Protein AF-A0A7J2J6R6-F1 (afdb_monomer)

Structure (mmCIF, N/CA/C/O backbone):
data_AF-A0A7J2J6R6-F1
#
_entry.id   AF-A0A7J2J6R6-F1
#
loop_
_atom_site.group_PDB
_atom_site.id
_atom_site.type_symbol
_atom_site.label_atom_id
_atom_site.label_alt_id
_atom_site.label_comp_id
_atom_site.label_asym_id
_atom_site.label_entity_id
_atom_site.label_seq_id
_atom_site.pdbx_PDB_ins_code
_atom_site.Cartn_x
_atom_site.Cartn_y
_atom_site.Cartn_z
_atom_site.occupancy
_atom_site.B_iso_or_equiv
_atom_site.auth_seq_id
_atom_site.auth_comp_id
_atom_site.auth_asym_id
_atom_site.auth_atom_id
_atom_site.pdbx_PDB_model_num
ATOM 1 N N . GLY A 1 1 ? 10.248 -2.060 14.297 1.00 70.88 1 GLY A N 1
ATOM 2 C CA . GLY A 1 1 ? 9.888 -2.732 13.028 1.00 70.88 1 GLY A CA 1
ATOM 3 C C . GLY A 1 1 ? 9.677 -1.707 11.927 1.00 70.88 1 GLY A C 1
ATOM 4 O O . GLY A 1 1 ? 9.619 -0.525 12.242 1.00 70.88 1 GLY A O 1
ATOM 5 N N . GLY A 1 2 ? 9.547 -2.137 10.667 1.00 82.50 2 GLY A N 1
ATOM 6 C CA . GLY A 1 2 ? 9.512 -1.239 9.496 1.00 82.50 2 GLY A CA 1
ATOM 7 C C . GLY A 1 2 ? 8.449 -0.131 9.546 1.00 82.50 2 GLY A C 1
ATOM 8 O O . GLY A 1 2 ? 8.741 1.004 9.187 1.00 82.50 2 GLY A O 1
ATOM 9 N N . MET A 1 3 ? 7.258 -0.412 10.094 1.00 86.31 3 MET A N 1
ATOM 10 C CA . MET A 1 3 ? 6.204 0.597 10.305 1.00 86.31 3 MET A CA 1
ATOM 11 C C . MET A 1 3 ? 6.695 1.791 11.143 1.00 86.31 3 MET A C 1
ATOM 13 O O . MET A 1 3 ? 6.413 2.935 10.809 1.00 86.31 3 MET A O 1
ATOM 17 N N . PHE A 1 4 ? 7.454 1.536 12.212 1.00 87.06 4 PHE A N 1
ATOM 18 C CA . PHE A 1 4 ? 7.936 2.580 13.118 1.00 87.06 4 PHE A CA 1
ATOM 19 C C . PHE A 1 4 ? 8.967 3.490 12.442 1.00 87.06 4 PHE A C 1
ATOM 21 O O . PHE A 1 4 ? 8.891 4.709 12.566 1.00 87.06 4 PHE A O 1
ATOM 28 N N . SER A 1 5 ? 9.895 2.908 11.678 1.00 87.06 5 SER A N 1
ATOM 29 C CA . SER A 1 5 ? 10.875 3.672 10.902 1.00 87.06 5 SER A CA 1
ATOM 30 C C . SER A 1 5 ? 10.193 4.554 9.853 1.00 87.06 5 SER A C 1
ATOM 32 O O . SER A 1 5 ? 10.532 5.728 9.744 1.00 87.06 5 SER A O 1
ATOM 34 N N . ASN A 1 6 ? 9.182 4.029 9.151 1.00 84.12 6 ASN A N 1
ATOM 35 C CA . ASN A 1 6 ? 8.406 4.805 8.179 1.00 84.12 6 ASN A CA 1
ATOM 36 C C . ASN A 1 6 ? 7.637 5.955 8.841 1.00 84.12 6 ASN A C 1
ATOM 38 O O . ASN A 1 6 ? 7.643 7.071 8.332 1.00 84.12 6 ASN A O 1
ATOM 42 N N . LEU A 1 7 ? 7.019 5.702 9.995 1.00 87.56 7 LEU A N 1
ATOM 43 C CA . LEU A 1 7 ? 6.296 6.713 10.765 1.00 87.56 7 LEU A CA 1
ATOM 44 C C . LEU A 1 7 ? 7.221 7.849 11.235 1.00 87.56 7 LEU A C 1
ATOM 46 O O . LEU A 1 7 ? 6.857 9.019 11.146 1.00 87.56 7 LEU A O 1
ATOM 50 N N . ILE A 1 8 ? 8.444 7.526 11.670 1.00 90.31 8 ILE A N 1
ATOM 51 C CA . ILE A 1 8 ? 9.462 8.537 11.994 1.00 90.31 8 ILE A CA 1
ATOM 52 C C . ILE A 1 8 ? 9.819 9.370 10.761 1.00 90.31 8 ILE A C 1
ATOM 54 O O . ILE A 1 8 ? 9.900 10.593 10.874 1.00 90.31 8 ILE A O 1
ATOM 58 N N . SER A 1 9 ? 10.039 8.740 9.604 1.00 89.12 9 SER A N 1
ATOM 59 C CA . SER A 1 9 ? 10.350 9.462 8.365 1.00 89.12 9 SER A CA 1
ATOM 60 C C . SER A 1 9 ? 9.222 10.419 7.970 1.00 89.12 9 SER A C 1
ATOM 62 O O . SER A 1 9 ? 9.493 11.592 7.736 1.00 89.12 9 SER A O 1
ATOM 64 N N . GLN A 1 10 ? 7.962 9.975 8.032 1.00 85.75 10 GLN A N 1
ATOM 65 C CA . GLN A 1 10 ? 6.789 10.818 7.760 1.00 85.75 10 GLN A CA 1
ATOM 66 C C . GLN A 1 10 ? 6.715 12.034 8.694 1.00 85.75 10 GLN A C 1
ATOM 68 O O . GLN A 1 10 ? 6.484 13.157 8.251 1.00 85.75 10 GLN A O 1
ATOM 73 N N . LEU A 1 11 ? 6.944 11.836 9.995 1.00 90.62 11 LEU A N 1
ATOM 74 C CA . LEU A 1 11 ? 6.942 12.939 10.959 1.00 90.62 11 LEU A CA 1
ATOM 75 C C . LEU A 1 11 ? 8.113 13.903 10.748 1.00 90.62 11 LEU A C 1
ATOM 77 O O . LEU A 1 11 ? 7.955 15.101 10.966 1.00 90.62 11 LEU A O 1
ATOM 81 N N . LYS A 1 12 ? 9.282 13.411 10.322 1.00 92.06 12 LYS A N 1
ATOM 82 C CA . LYS A 1 12 ? 10.429 14.262 9.975 1.00 92.06 12 LYS A CA 1
ATOM 83 C C . LYS A 1 12 ? 10.146 15.119 8.747 1.00 92.06 12 LYS A C 1
ATOM 85 O O . LYS A 1 12 ? 10.388 16.319 8.801 1.00 92.06 12 LYS A O 1
ATOM 90 N N . GLU A 1 13 ? 9.598 14.528 7.688 1.00 91.06 13 GLU A N 1
ATOM 91 C CA . GLU A 1 13 ? 9.211 15.241 6.461 1.00 91.06 13 GLU A CA 1
ATOM 92 C C . GLU A 1 13 ? 8.214 16.373 6.745 1.00 91.06 13 GLU A C 1
ATOM 94 O O . GLU A 1 13 ? 8.264 17.423 6.111 1.00 91.06 13 GLU A O 1
ATOM 99 N N . GLN A 1 14 ? 7.356 16.194 7.752 1.00 88.88 14 GLN A N 1
ATOM 100 C CA . GLN A 1 14 ? 6.366 17.188 8.175 1.00 88.88 14 GLN A CA 1
ATOM 101 C C . GLN A 1 14 ? 6.840 18.082 9.335 1.00 88.88 14 GLN A C 1
ATOM 103 O O . GLN A 1 14 ? 6.036 18.809 9.915 1.00 88.88 14 GLN A O 1
ATOM 108 N N . ASN A 1 15 ? 8.129 18.039 9.701 1.00 92.44 15 ASN A N 1
ATOM 109 C CA . ASN A 1 15 ? 8.712 18.787 10.827 1.00 92.44 15 ASN A CA 1
ATOM 110 C C . ASN A 1 15 ? 7.979 18.586 12.175 1.00 92.44 15 ASN A C 1
ATOM 112 O O . ASN A 1 15 ? 8.031 19.424 13.076 1.00 92.44 15 ASN A O 1
ATOM 116 N N . ALA A 1 16 ? 7.321 17.440 12.349 1.00 93.81 16 ALA A N 1
ATOM 117 C CA . ALA A 1 16 ? 6.454 17.119 13.478 1.00 93.81 16 ALA A CA 1
ATOM 118 C C . ALA A 1 16 ? 7.018 16.006 14.378 1.00 93.81 16 ALA A C 1
ATOM 120 O O . ALA A 1 16 ? 6.285 15.388 15.148 1.00 93.81 16 ALA A O 1
ATOM 121 N N . LEU A 1 17 ? 8.330 15.740 14.316 1.00 93.94 17 LEU A N 1
ATOM 122 C CA . LEU A 1 17 ? 8.967 14.664 15.090 1.00 93.94 17 LEU A CA 1
ATOM 123 C C . LEU A 1 17 ? 8.750 14.801 16.608 1.00 93.94 17 LEU A C 1
ATOM 125 O O . LEU A 1 17 ? 8.631 13.798 17.307 1.00 93.94 17 LEU A O 1
ATOM 129 N N . HIS A 1 18 ? 8.631 16.033 17.110 1.00 95.06 18 HIS A N 1
ATOM 130 C CA . HIS A 1 18 ? 8.329 16.326 18.514 1.00 95.06 18 HIS A CA 1
ATOM 131 C C . HIS A 1 18 ? 6.981 15.745 18.985 1.00 95.06 18 HIS A C 1
ATOM 133 O O . HIS A 1 18 ? 6.798 15.520 20.178 1.00 95.06 18 HIS A O 1
ATOM 139 N N . ARG A 1 19 ? 6.067 15.430 18.056 1.00 94.81 19 ARG A N 1
ATOM 140 C CA . ARG A 1 19 ? 4.741 14.849 18.324 1.00 94.81 19 ARG A CA 1
ATOM 141 C C . ARG A 1 19 ? 4.720 13.323 18.285 1.00 94.81 19 ARG A C 1
ATOM 143 O O . ARG A 1 19 ? 3.663 12.716 18.427 1.00 94.81 19 ARG A O 1
ATOM 150 N N . LEU A 1 20 ? 5.876 12.672 18.114 1.00 95.38 20 LEU A N 1
ATOM 151 C CA . LEU A 1 20 ? 5.978 11.210 18.039 1.00 95.38 20 LEU A CA 1
ATOM 152 C C . LEU A 1 20 ? 5.303 10.513 19.229 1.00 95.38 20 LEU A C 1
ATOM 154 O O . LEU A 1 20 ? 4.635 9.499 19.044 1.00 95.38 20 LEU A O 1
ATOM 158 N N . LYS A 1 21 ? 5.446 11.062 20.441 1.00 95.94 21 LYS A N 1
ATOM 159 C CA . LYS A 1 21 ? 4.823 10.498 21.644 1.00 95.94 21 LYS A CA 1
ATOM 160 C C . LYS A 1 21 ? 3.293 10.480 21.540 1.00 95.94 21 LYS A C 1
ATOM 162 O O . LYS A 1 21 ? 2.694 9.440 21.789 1.00 95.94 21 LYS A O 1
ATOM 167 N N . GLU A 1 22 ? 2.685 11.583 21.098 1.00 96.94 22 GLU A N 1
ATOM 168 C CA . GLU A 1 22 ? 1.233 11.677 20.879 1.00 96.94 22 GLU A CA 1
ATOM 169 C C . GLU A 1 22 ? 0.761 10.631 19.860 1.00 96.94 22 GLU A C 1
ATOM 171 O O . GLU A 1 22 ? -0.246 9.960 20.064 1.00 96.94 22 GLU A O 1
ATOM 176 N N . VAL A 1 23 ? 1.523 10.442 18.776 1.00 96.00 23 VAL A N 1
ATOM 177 C CA . VAL A 1 23 ? 1.200 9.445 17.745 1.00 96.00 23 VAL A CA 1
ATOM 178 C C . VAL A 1 23 ? 1.238 8.029 18.312 1.00 96.00 23 VAL A C 1
ATOM 180 O O . VAL A 1 23 ? 0.330 7.242 18.055 1.00 96.00 23 VAL A O 1
ATOM 183 N N . LEU A 1 24 ? 2.254 7.694 19.108 1.00 95.44 24 LEU A N 1
ATOM 184 C CA . LEU A 1 24 ? 2.363 6.371 19.729 1.00 95.44 24 LEU A CA 1
ATOM 185 C C . LEU A 1 24 ? 1.249 6.094 20.743 1.00 95.44 24 LEU A C 1
ATOM 187 O O . LEU A 1 24 ? 0.841 4.943 20.885 1.00 95.44 24 LEU A O 1
ATOM 191 N N . GLU A 1 25 ? 0.736 7.126 21.412 1.00 97.31 25 GLU A N 1
ATOM 192 C CA . GLU A 1 25 ? -0.433 7.030 22.293 1.00 97.31 25 GLU A CA 1
ATOM 193 C C . GLU A 1 25 ? -1.750 6.899 21.507 1.00 97.31 25 GLU A C 1
ATOM 195 O O . GLU A 1 25 ? -2.687 6.241 21.968 1.00 97.31 25 GLU A O 1
ATOM 200 N N . GLU A 1 26 ? -1.820 7.475 20.306 1.00 97.56 26 GLU A N 1
ATOM 201 C CA . GLU A 1 26 ? -2.994 7.426 19.431 1.00 97.56 26 GLU A CA 1
ATOM 202 C C . GLU A 1 26 ? -3.121 6.089 18.676 1.00 97.56 26 GLU A C 1
ATOM 204 O O . GLU A 1 26 ? -4.226 5.568 18.523 1.00 97.56 26 GLU A O 1
ATOM 209 N N . VAL A 1 27 ? -2.006 5.471 18.268 1.00 97.00 27 VAL A N 1
ATOM 210 C CA . VAL A 1 27 ? -1.973 4.163 17.579 1.00 97.00 27 VAL A CA 1
ATOM 211 C C . VAL A 1 27 ? -2.821 3.076 18.266 1.00 97.00 27 VAL A C 1
ATOM 213 O O . VAL A 1 27 ? -3.655 2.467 17.590 1.00 97.00 27 VAL A O 1
ATOM 216 N N . PRO A 1 28 ? -2.679 2.785 19.577 1.00 97.44 28 PRO A N 1
ATOM 217 C CA . PRO A 1 28 ? -3.494 1.762 20.231 1.00 97.44 28 PRO A CA 1
ATOM 218 C C . PRO A 1 28 ? -4.981 2.137 20.312 1.00 97.44 28 PRO A C 1
ATOM 220 O O . PRO A 1 28 ? -5.822 1.236 20.314 1.00 97.44 28 PRO A O 1
ATOM 223 N N . ARG A 1 29 ? -5.324 3.434 20.338 1.00 98.06 29 ARG A N 1
ATOM 224 C CA . ARG A 1 29 ? -6.721 3.905 20.323 1.00 98.06 29 ARG A CA 1
ATOM 225 C C . ARG A 1 29 ? -7.363 3.635 18.971 1.00 98.06 29 ARG A C 1
ATOM 227 O O . ARG A 1 29 ? -8.395 2.974 18.918 1.00 98.06 29 ARG A O 1
ATOM 234 N N . VAL A 1 30 ? -6.690 4.037 17.892 1.00 98.06 30 VAL A N 1
ATOM 235 C CA . VAL A 1 30 ? -7.121 3.752 16.515 1.00 98.06 30 VAL A CA 1
ATOM 236 C C . VAL A 1 30 ? -7.225 2.245 16.289 1.00 98.06 30 VAL A C 1
ATOM 238 O O . VAL A 1 30 ? -8.220 1.762 15.762 1.00 98.06 30 VAL A O 1
ATOM 241 N N . ARG A 1 31 ? -6.241 1.461 16.752 1.00 98.12 31 ARG A N 1
ATOM 242 C CA . ARG A 1 31 ? -6.286 -0.005 16.649 1.00 98.12 31 ARG A CA 1
ATOM 243 C C . ARG A 1 31 ? -7.526 -0.589 17.326 1.00 98.12 31 ARG A C 1
ATOM 245 O O . ARG A 1 31 ? -8.147 -1.487 16.767 1.00 98.12 31 ARG A O 1
ATOM 252 N N . LYS A 1 32 ? -7.865 -0.117 18.528 1.00 98.25 32 LYS A N 1
ATOM 253 C CA . LYS A 1 32 ? -9.061 -0.563 19.253 1.00 98.25 32 LYS A CA 1
ATOM 254 C C . LYS A 1 32 ? -10.330 -0.225 18.474 1.00 98.25 32 LYS A C 1
ATOM 256 O O . LYS A 1 32 ? -11.173 -1.093 18.290 1.00 98.25 32 LYS A O 1
ATOM 261 N N . GLU A 1 33 ? -10.438 1.008 17.997 1.00 98.19 33 GLU A N 1
ATOM 262 C CA . GLU A 1 33 ? -11.602 1.494 17.248 1.00 98.19 33 GLU A CA 1
ATOM 263 C C . GLU A 1 33 ? -11.805 0.758 15.927 1.00 98.19 33 GLU A C 1
ATOM 265 O O . GLU A 1 33 ? -12.937 0.508 15.534 1.00 98.19 33 GLU A O 1
ATOM 270 N N . LEU A 1 34 ? -10.717 0.342 15.281 1.00 97.94 34 LEU A N 1
ATOM 271 C CA . LEU A 1 34 ? -10.740 -0.454 14.057 1.00 97.94 34 LEU A CA 1
ATOM 272 C C . LEU A 1 34 ? -10.911 -1.965 14.303 1.00 97.94 34 LEU A C 1
ATOM 274 O O . LEU A 1 34 ? -10.700 -2.761 13.387 1.00 97.94 34 LEU A O 1
ATOM 278 N N . GLY A 1 35 ? -11.291 -2.387 15.512 1.00 97.75 35 GLY A N 1
ATOM 279 C CA . GLY A 1 35 ? -11.607 -3.789 15.793 1.00 97.75 35 GLY A CA 1
ATOM 280 C C . GLY A 1 35 ? -10.381 -4.672 16.045 1.00 97.75 35 GLY A C 1
ATOM 281 O O . GLY A 1 35 ? -10.386 -5.858 15.723 1.00 97.75 35 GLY A O 1
ATOM 282 N N . TYR A 1 36 ? -9.315 -4.105 16.613 1.00 97.81 36 TYR A N 1
ATOM 283 C CA . TYR A 1 36 ? -8.080 -4.803 16.987 1.00 97.81 36 TYR A CA 1
ATOM 284 C C . TYR A 1 36 ? -7.383 -5.595 15.862 1.00 97.81 36 TYR A C 1
ATOM 286 O O . TYR A 1 36 ? -6.941 -6.724 16.108 1.00 97.81 36 TYR A O 1
ATOM 294 N N . PRO A 1 37 ? -7.171 -5.029 14.656 1.00 97.12 37 PRO A N 1
ATOM 295 C CA . PRO A 1 37 ? -6.404 -5.726 13.633 1.00 97.12 37 PRO A CA 1
ATOM 296 C C . PRO A 1 37 ? -4.997 -6.079 14.150 1.00 97.12 37 PRO A C 1
ATOM 298 O O . PRO A 1 37 ? -4.401 -5.310 14.928 1.00 97.12 37 PRO A O 1
ATOM 301 N N . PRO A 1 38 ? -4.428 -7.225 13.738 1.00 96.06 38 PRO A N 1
ATOM 302 C CA . PRO A 1 38 ? -3.011 -7.502 13.935 1.00 96.06 38 PRO A CA 1
ATOM 303 C C . PRO A 1 38 ? -2.185 -6.393 13.278 1.00 96.06 38 PRO A C 1
ATOM 305 O O . PRO A 1 38 ? -2.492 -5.978 12.165 1.00 96.06 38 PRO A O 1
ATOM 308 N N . LEU A 1 39 ? -1.148 -5.888 13.949 1.00 94.88 39 LEU A N 1
ATOM 309 C CA . LEU A 1 39 ? -0.308 -4.812 13.410 1.00 94.88 39 LEU A CA 1
ATOM 310 C C . LEU A 1 39 ? 0.800 -5.387 12.519 1.00 94.88 39 LEU A C 1
ATOM 312 O O . LEU A 1 39 ? 1.979 -5.354 12.864 1.00 94.88 39 LEU A O 1
ATOM 316 N N . VAL A 1 40 ? 0.396 -5.902 11.362 1.00 94.25 40 VAL A N 1
ATOM 317 C CA . VAL A 1 40 ? 1.271 -6.375 10.278 1.00 94.25 40 VAL A CA 1
ATOM 318 C C . VAL A 1 40 ? 0.920 -5.648 8.981 1.00 94.25 40 VAL A C 1
ATOM 320 O O . VAL A 1 40 ? -0.098 -4.973 8.913 1.00 94.25 40 VAL A O 1
ATOM 323 N N . THR A 1 41 ? 1.745 -5.721 7.942 1.00 92.94 41 THR A N 1
ATOM 324 C CA . THR A 1 41 ? 1.377 -5.116 6.650 1.00 92.94 41 THR A CA 1
ATOM 325 C C . THR A 1 41 ? 0.155 -5.835 6.060 1.00 92.94 41 THR A C 1
ATOM 327 O O . THR A 1 41 ? 0.163 -7.066 6.046 1.00 92.94 41 THR A O 1
ATOM 330 N N . PRO A 1 42 ? -0.879 -5.125 5.558 1.00 93.56 42 PRO A N 1
ATOM 331 C CA . PRO A 1 42 ? -0.996 -3.664 5.406 1.00 93.56 42 PRO A CA 1
ATOM 332 C C . PRO A 1 42 ? -1.617 -2.916 6.604 1.00 93.56 42 PRO A C 1
ATOM 334 O O . PRO A 1 42 ? -1.507 -1.694 6.689 1.00 93.56 42 PRO A O 1
ATOM 337 N N . THR A 1 43 ? -2.259 -3.610 7.544 1.00 95.25 43 THR A N 1
ATOM 338 C CA . THR A 1 43 ? -3.030 -3.017 8.656 1.00 95.25 43 THR A CA 1
ATOM 339 C C . THR A 1 43 ? -2.202 -2.153 9.608 1.00 95.25 43 THR A C 1
ATOM 341 O O . THR A 1 43 ? -2.711 -1.172 10.148 1.00 95.25 43 THR A O 1
ATOM 344 N N . SER A 1 44 ? -0.916 -2.454 9.790 1.00 94.75 44 SER A N 1
ATOM 345 C CA . SER A 1 44 ? -0.005 -1.640 10.600 1.00 94.75 44 SER A CA 1
ATOM 346 C C . SER A 1 44 ? 0.151 -0.227 10.032 1.00 94.75 44 SER A C 1
ATOM 348 O O . SER A 1 44 ? 0.110 0.748 10.777 1.00 94.75 44 SER A O 1
ATOM 350 N N . GLN A 1 45 ? 0.243 -0.098 8.707 1.00 93.56 45 GLN A N 1
ATOM 351 C CA . GLN A 1 45 ? 0.351 1.184 8.024 1.00 93.56 45 GLN A CA 1
ATOM 352 C C . GLN A 1 45 ? -0.972 1.947 8.083 1.00 93.56 45 GLN A C 1
ATOM 354 O O . GLN A 1 45 ? -0.929 3.152 8.292 1.00 93.56 45 GLN A O 1
ATOM 359 N N . LEU A 1 46 ? -2.121 1.264 7.974 1.00 95.12 46 LEU A N 1
ATOM 360 C CA . LEU A 1 46 ? -3.452 1.882 8.103 1.00 95.12 46 LEU A CA 1
ATOM 361 C C . LEU A 1 46 ? -3.647 2.539 9.471 1.00 95.12 46 LEU A C 1
ATOM 363 O O . LEU A 1 46 ? -4.008 3.709 9.567 1.00 95.12 46 LEU A O 1
ATOM 367 N N . VAL A 1 47 ? -3.369 1.786 10.538 1.00 96.62 47 VAL A N 1
ATOM 368 C CA . VAL A 1 47 ? -3.486 2.287 11.912 1.00 96.62 47 VAL A CA 1
ATOM 369 C C . VAL A 1 47 ? -2.479 3.413 12.154 1.00 96.62 47 VAL A C 1
ATOM 371 O O . VAL A 1 47 ? -2.821 4.433 12.750 1.00 96.62 47 VAL A O 1
ATOM 374 N N . GLY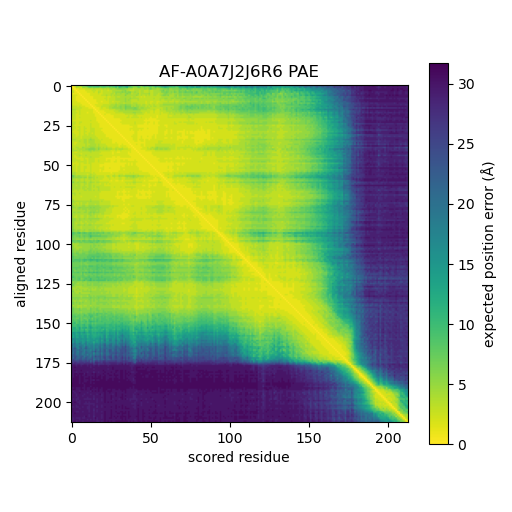 A 1 48 ? -1.240 3.242 11.683 1.00 94.44 48 GLY A N 1
ATOM 375 C CA . GLY A 1 48 ? -0.178 4.232 11.843 1.00 94.44 48 GLY A CA 1
ATOM 376 C C . GLY A 1 48 ? -0.476 5.550 11.136 1.00 94.44 48 GLY A C 1
ATOM 377 O O . GLY A 1 48 ? -0.373 6.605 11.757 1.00 94.44 48 GLY A O 1
ATOM 378 N N . SER A 1 49 ? -0.880 5.501 9.865 1.00 93.31 49 SER A N 1
ATOM 379 C CA . SER A 1 49 ? -1.186 6.699 9.082 1.00 93.31 49 SER A CA 1
ATOM 380 C C . SER A 1 49 ? -2.395 7.437 9.649 1.00 93.31 49 SER A C 1
ATOM 382 O O . SER A 1 49 ? -2.333 8.651 9.827 1.00 93.31 49 SER A O 1
ATOM 384 N N . GLN A 1 50 ? -3.458 6.721 10.030 1.00 96.75 50 GLN A N 1
ATOM 385 C CA . GLN A 1 50 ? -4.624 7.341 10.656 1.00 96.75 50 GLN A CA 1
ATOM 386 C C . GLN A 1 50 ? -4.272 8.008 11.991 1.00 96.75 50 GLN A C 1
ATOM 388 O O . GLN A 1 50 ? -4.742 9.112 12.258 1.00 96.75 50 GLN A O 1
ATOM 393 N N . ALA A 1 51 ? -3.422 7.384 12.812 1.00 95.81 51 ALA A N 1
ATOM 394 C CA . ALA A 1 51 ? -2.954 7.985 14.059 1.00 95.81 51 ALA A CA 1
ATOM 395 C C . ALA A 1 51 ? -2.146 9.268 13.807 1.00 95.81 51 ALA A C 1
ATOM 397 O O . ALA A 1 51 ? -2.378 10.279 14.469 1.00 95.81 51 ALA A O 1
ATOM 398 N N . VAL A 1 52 ? -1.254 9.260 12.810 1.00 93.88 52 VAL A N 1
ATOM 399 C CA . VAL A 1 52 ? -0.523 10.462 12.380 1.00 93.88 52 VAL A CA 1
ATOM 400 C C . VAL A 1 52 ? -1.503 11.557 11.949 1.00 93.88 52 VAL A C 1
ATOM 402 O O . VAL A 1 52 ? -1.406 12.674 12.450 1.00 93.88 52 VAL A O 1
ATOM 405 N N . PHE A 1 53 ? -2.493 11.256 11.103 1.00 94.50 53 PHE A N 1
ATOM 406 C CA . PHE A 1 53 ? -3.486 12.250 10.677 1.00 94.50 53 PHE A CA 1
ATOM 407 C C . PHE A 1 53 ? -4.317 12.799 11.839 1.00 94.50 53 PHE A C 1
ATOM 409 O O . PHE A 1 53 ? -4.540 14.008 11.906 1.00 94.50 53 PHE A O 1
ATOM 416 N N . ASN A 1 54 ? -4.736 11.950 12.778 1.00 96.38 54 ASN A N 1
ATOM 417 C CA . ASN A 1 54 ? -5.492 12.368 13.960 1.00 96.38 54 ASN A CA 1
ATOM 418 C C . ASN A 1 54 ? -4.701 13.364 14.815 1.00 96.38 54 ASN A C 1
ATOM 420 O O . ASN A 1 54 ? -5.245 14.385 15.233 1.00 96.38 54 ASN A O 1
ATOM 424 N N . VAL A 1 55 ? -3.416 13.081 15.042 1.00 95.12 55 VAL A N 1
ATOM 425 C CA . VAL A 1 55 ? -2.524 13.944 15.821 1.00 95.12 55 VAL A CA 1
ATOM 426 C C . VAL A 1 55 ? -2.255 15.238 15.060 1.00 95.12 55 VAL A C 1
ATOM 428 O O . VAL A 1 55 ? -2.526 16.322 15.576 1.00 95.12 55 VAL A O 1
ATOM 431 N N . LEU A 1 56 ? -1.792 15.155 13.813 1.00 92.31 56 LEU A N 1
ATOM 432 C CA . LEU A 1 56 ? -1.373 16.326 13.041 1.00 92.31 56 LEU A CA 1
ATOM 433 C C . LEU A 1 56 ? -2.514 17.296 12.737 1.00 92.31 56 LEU A C 1
ATOM 435 O O . LEU A 1 56 ? -2.319 18.500 12.868 1.00 92.31 56 LEU A O 1
ATOM 439 N N . SER A 1 57 ? -3.711 16.790 12.433 1.00 93.00 57 SER A N 1
ATOM 440 C CA . SER A 1 57 ? -4.900 17.634 12.238 1.00 93.00 57 SER A CA 1
ATOM 441 C C . SER A 1 57 ? -5.470 18.207 13.540 1.00 93.00 57 SER A C 1
ATOM 443 O O . SER A 1 57 ? -6.301 19.111 13.495 1.00 93.00 57 SER A O 1
ATOM 445 N N . GLY A 1 58 ? -5.097 17.652 14.700 1.00 92.94 58 GLY A N 1
ATOM 446 C CA . GLY A 1 58 ? -5.687 17.989 15.998 1.00 92.94 58 GLY A CA 1
ATOM 447 C C . GLY A 1 58 ? -7.144 17.534 16.169 1.00 92.94 58 GLY A C 1
ATOM 448 O O . GLY A 1 58 ? -7.729 17.747 17.229 1.00 92.94 58 GLY A O 1
ATOM 449 N N . LYS A 1 59 ? -7.743 16.893 15.154 1.00 95.25 59 LYS A N 1
ATOM 450 C CA . LYS A 1 59 ? -9.124 16.401 15.172 1.00 95.25 59 LYS A CA 1
ATOM 451 C C . LYS A 1 59 ? -9.184 14.979 14.626 1.00 95.25 59 LYS A C 1
ATOM 453 O O . LYS A 1 59 ? -8.972 14.741 13.436 1.00 95.25 59 LYS A O 1
ATOM 458 N N . ARG A 1 60 ? -9.545 14.033 15.496 1.00 96.94 60 ARG A N 1
ATOM 459 C CA . ARG A 1 60 ? -9.619 12.602 15.163 1.00 96.94 60 ARG A CA 1
ATOM 460 C C . ARG A 1 60 ? -10.581 12.355 13.998 1.00 96.94 60 ARG A C 1
ATOM 462 O O . ARG A 1 60 ? -11.689 12.889 13.997 1.00 96.94 60 ARG A O 1
ATOM 469 N N . TYR A 1 61 ? -10.134 11.559 13.027 1.00 96.50 61 TYR A N 1
ATOM 470 C CA . TYR A 1 61 ? -10.862 11.162 11.818 1.00 96.50 61 TYR A CA 1
ATOM 471 C C . TYR A 1 61 ? -11.403 12.334 10.978 1.00 96.50 61 TYR A C 1
ATOM 473 O O . TYR A 1 61 ? -12.344 12.167 10.209 1.00 96.50 61 TYR A O 1
ATOM 481 N N . SER A 1 62 ? -10.809 13.527 11.094 1.00 95.75 62 SER A N 1
ATOM 482 C CA . SER A 1 62 ? -11.108 14.647 10.188 1.00 95.75 62 SER A CA 1
ATOM 483 C C . SER A 1 62 ? -10.588 14.392 8.771 1.00 95.75 62 SER A C 1
ATOM 485 O O . SER A 1 62 ? -11.228 14.761 7.789 1.00 95.75 62 SER A O 1
ATOM 487 N N . ILE A 1 63 ? -9.443 13.715 8.678 1.00 95.31 63 ILE A N 1
ATOM 488 C CA . ILE A 1 63 ? -8.834 13.228 7.447 1.00 95.31 63 ILE A CA 1
ATOM 489 C C . ILE A 1 63 ? -8.762 11.710 7.572 1.00 95.31 63 ILE A C 1
ATOM 491 O O . ILE A 1 63 ? -8.135 11.186 8.497 1.00 95.31 63 ILE A O 1
ATOM 495 N N . VAL A 1 64 ? -9.425 11.010 6.654 1.00 96.75 64 VAL A N 1
ATOM 496 C CA . VAL A 1 64 ? -9.467 9.546 6.630 1.00 96.75 64 VAL A CA 1
ATOM 497 C C . VAL A 1 64 ? -8.966 9.055 5.273 1.00 96.75 64 VAL A C 1
ATOM 499 O O . VAL A 1 64 ? -9.641 9.303 4.265 1.00 96.75 64 VAL A O 1
ATOM 502 N N . PRO A 1 65 ? -7.802 8.379 5.221 1.00 94.38 65 PRO A N 1
ATOM 503 C CA . PRO A 1 65 ? -7.262 7.800 3.997 1.00 94.38 65 PRO A CA 1
ATOM 504 C C . PRO A 1 65 ? -8.218 6.792 3.372 1.00 94.38 65 PRO A C 1
ATOM 506 O O . PRO A 1 65 ? -8.999 6.137 4.069 1.00 94.38 65 PRO A O 1
ATOM 509 N N . LYS A 1 66 ? -8.127 6.638 2.051 1.00 95.88 66 LYS A N 1
ATOM 510 C CA . LYS A 1 66 ? -8.983 5.715 1.303 1.00 95.88 66 LYS A CA 1
ATOM 511 C C . LYS A 1 66 ? -8.863 4.291 1.843 1.00 95.88 66 LYS A C 1
ATOM 513 O O . LYS A 1 66 ? -9.867 3.628 2.035 1.00 95.88 66 LYS A O 1
ATOM 518 N N . GLU A 1 67 ? -7.658 3.858 2.171 1.00 96.00 67 GLU A N 1
ATOM 519 C CA . GLU A 1 67 ? -7.383 2.502 2.626 1.00 96.00 67 GLU A CA 1
ATOM 520 C C . GLU A 1 67 ? -8.021 2.209 3.994 1.00 96.00 67 GLU A C 1
ATOM 522 O O . GLU A 1 67 ? -8.456 1.090 4.255 1.00 96.00 67 GLU A O 1
ATOM 527 N N . VAL A 1 68 ? -8.140 3.222 4.863 1.00 97.12 68 VAL A N 1
ATOM 528 C CA . VAL A 1 68 ? -8.878 3.102 6.131 1.00 97.12 68 VAL A CA 1
ATOM 529 C C . VAL A 1 68 ? -10.376 3.008 5.855 1.00 97.12 68 VAL A C 1
ATOM 531 O O . VAL A 1 68 ? -11.044 2.167 6.451 1.00 97.12 68 VAL A O 1
ATOM 534 N N . LYS A 1 69 ? -10.908 3.806 4.917 1.00 97.19 69 LYS A N 1
ATOM 535 C CA . LYS A 1 69 ? -12.307 3.670 4.476 1.00 97.19 69 LYS A CA 1
ATOM 536 C C . LYS A 1 69 ? -12.569 2.269 3.936 1.00 97.19 69 LYS A C 1
ATOM 538 O O . LYS A 1 69 ? -13.516 1.629 4.372 1.00 97.19 69 LYS A O 1
ATOM 543 N N . ASP A 1 70 ? -11.706 1.775 3.057 1.00 97.25 70 ASP A N 1
ATOM 544 C CA . ASP A 1 70 ? -11.831 0.460 2.433 1.00 97.25 70 ASP A CA 1
ATOM 545 C C . ASP A 1 70 ? -11.743 -0.672 3.474 1.00 97.25 70 ASP A C 1
ATOM 547 O O . ASP A 1 70 ? -12.495 -1.645 3.398 1.00 97.25 70 ASP A O 1
ATOM 551 N N . TYR A 1 71 ? -10.902 -0.521 4.504 1.00 97.75 71 TYR A N 1
ATOM 552 C CA . TYR A 1 71 ? -10.873 -1.420 5.662 1.00 97.75 71 TYR A CA 1
ATOM 553 C C . TYR A 1 71 ? -12.211 -1.443 6.406 1.00 97.75 71 TYR A C 1
ATOM 555 O O . TYR A 1 71 ? -12.748 -2.521 6.654 1.00 97.75 71 TYR A O 1
ATOM 563 N N . VAL A 1 72 ? -12.789 -0.276 6.709 1.00 97.31 72 VAL A N 1
ATOM 564 C CA . VAL A 1 72 ? -14.093 -0.190 7.392 1.00 97.31 72 VAL A CA 1
ATOM 565 C C . VAL A 1 72 ? -15.238 -0.713 6.514 1.00 97.31 72 VAL A C 1
ATOM 567 O O . VAL A 1 72 ? -16.173 -1.319 7.035 1.00 97.31 72 VAL A O 1
ATOM 570 N N . LYS A 1 73 ? -15.140 -0.557 5.189 1.00 97.12 73 LYS A N 1
ATOM 571 C CA . LYS A 1 73 ? -16.063 -1.153 4.208 1.00 97.12 73 LYS A CA 1
ATOM 572 C C . LYS A 1 73 ? -15.900 -2.668 4.055 1.00 97.12 73 LYS A C 1
ATOM 574 O O . LYS A 1 73 ? -16.706 -3.274 3.364 1.00 97.12 73 LYS A O 1
A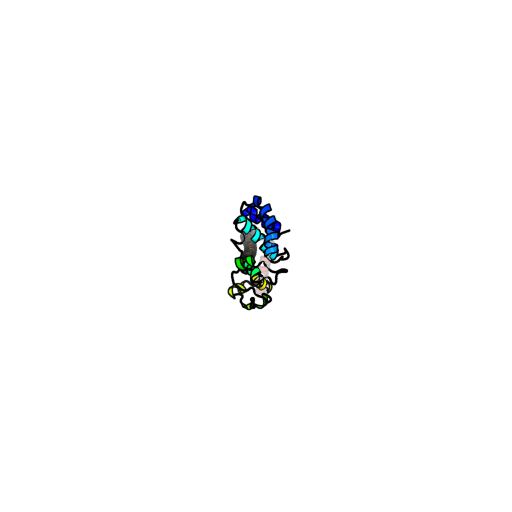TOM 579 N N . GLY A 1 74 ? -14.901 -3.288 4.687 1.00 96.81 74 GLY A N 1
ATOM 580 C CA . GLY A 1 74 ? -14.698 -4.739 4.672 1.00 96.81 74 GLY A CA 1
ATOM 581 C C . GLY A 1 74 ? -13.812 -5.261 3.537 1.00 96.81 74 GLY A C 1
ATOM 582 O O . GLY A 1 74 ? -13.605 -6.468 3.448 1.00 96.81 74 GLY A O 1
ATOM 583 N N . PHE A 1 75 ? -13.210 -4.399 2.706 1.00 97.06 75 PHE A N 1
ATOM 584 C CA . PHE A 1 75 ? -12.355 -4.822 1.581 1.00 97.06 75 PHE A CA 1
ATOM 585 C C . PHE A 1 75 ? -11.030 -5.478 2.002 1.00 97.06 75 PHE A C 1
ATOM 587 O O . PHE A 1 75 ? -10.344 -6.074 1.175 1.00 97.06 75 PHE A O 1
ATOM 594 N N . TYR A 1 76 ? -10.685 -5.421 3.289 1.00 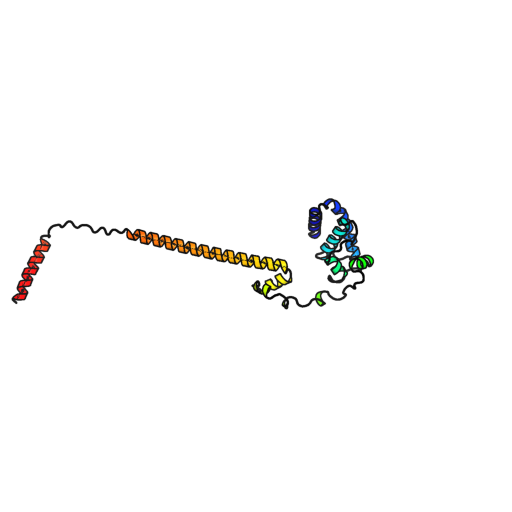96.19 76 TYR A N 1
ATOM 595 C CA . TYR A 1 76 ? -9.536 -6.120 3.877 1.00 96.19 76 TYR A CA 1
ATOM 596 C C . TYR A 1 76 ? -9.942 -7.395 4.634 1.00 96.19 76 TYR A C 1
ATOM 598 O O . TYR A 1 76 ? -9.108 -8.029 5.282 1.00 96.19 76 TYR A O 1
ATOM 606 N N . GLY A 1 77 ? -11.215 -7.784 4.543 1.00 95.00 77 GLY A N 1
ATOM 607 C CA . GLY A 1 77 ? -11.795 -8.898 5.276 1.00 95.00 77 GLY A CA 1
ATOM 608 C C . GLY A 1 77 ? -12.393 -8.482 6.619 1.00 95.00 77 GLY A C 1
ATOM 609 O O . GLY A 1 77 ? -12.584 -7.302 6.917 1.00 95.00 77 GLY A O 1
ATOM 610 N N . ARG A 1 78 ? -12.721 -9.487 7.435 1.00 94.75 78 ARG A N 1
ATOM 611 C CA . ARG A 1 78 ? -13.407 -9.292 8.714 1.00 94.75 78 ARG A CA 1
ATOM 612 C C . ARG A 1 78 ? -12.409 -8.942 9.830 1.00 94.75 78 ARG A C 1
ATOM 614 O O . ARG A 1 78 ? -11.479 -9.718 10.057 1.00 94.75 78 ARG A O 1
ATOM 621 N N . PRO A 1 79 ? -12.615 -7.839 10.570 1.00 95.25 79 PRO A N 1
ATOM 622 C CA . PRO A 1 79 ? -11.782 -7.506 11.720 1.00 95.25 79 PRO A CA 1
ATOM 623 C C . PRO A 1 79 ? -11.980 -8.513 12.874 1.00 95.25 79 PRO A C 1
ATOM 625 O O . PRO A 1 79 ? -13.077 -9.064 13.018 1.00 95.25 79 PRO A O 1
ATOM 628 N N . PRO A 1 80 ? -10.955 -8.752 13.722 1.00 96.38 80 PRO A N 1
ATOM 629 C CA . PRO A 1 80 ? -11.055 -9.682 14.854 1.00 96.38 80 PRO A CA 1
ATOM 630 C C . PRO A 1 80 ? -12.145 -9.322 15.869 1.00 96.38 80 PRO A C 1
ATOM 632 O O . PRO A 1 80 ? -12.782 -10.208 16.435 1.00 96.38 80 PRO A O 1
ATOM 635 N N . ALA A 1 81 ? -12.356 -8.027 16.095 1.00 97.00 81 ALA A N 1
ATOM 636 C CA . ALA A 1 81 ? -13.425 -7.489 16.923 1.00 97.00 81 ALA A CA 1
ATOM 637 C C . ALA A 1 81 ? -14.295 -6.516 16.107 1.00 97.00 81 ALA A C 1
ATOM 639 O O . ALA A 1 81 ? -13.843 -6.010 15.077 1.00 97.00 81 ALA A O 1
ATOM 640 N N . PRO A 1 82 ? -15.532 -6.224 16.550 1.00 96.50 82 PRO A N 1
ATOM 641 C CA . PRO A 1 82 ? -16.352 -5.191 15.930 1.00 96.50 82 PRO A CA 1
ATOM 642 C C . PRO A 1 82 ? -15.624 -3.842 15.896 1.00 96.50 82 PRO A C 1
ATOM 644 O O . PRO A 1 82 ? -14.967 -3.457 16.865 1.00 96.50 82 PRO A O 1
ATOM 647 N N . ILE A 1 83 ? -15.749 -3.137 14.772 1.00 97.25 83 ILE A N 1
ATOM 648 C CA . ILE A 1 83 ? -15.320 -1.740 14.650 1.00 97.25 83 ILE A CA 1
ATOM 649 C C . ILE A 1 83 ? -16.259 -0.895 15.512 1.00 97.25 83 ILE A C 1
ATOM 651 O O . ILE A 1 83 ? -17.455 -1.172 15.577 1.00 97.25 83 ILE A O 1
ATOM 655 N N . ASP A 1 84 ? -15.725 0.128 16.174 1.00 97.50 84 ASP A N 1
ATOM 656 C CA . ASP A 1 84 ? -16.536 1.062 16.951 1.00 97.50 84 ASP A CA 1
ATOM 657 C C . ASP A 1 84 ? -17.604 1.714 16.053 1.00 97.50 84 ASP A C 1
ATOM 659 O O . ASP A 1 84 ? -17.280 2.328 15.036 1.00 97.50 84 ASP A O 1
ATOM 663 N N . GLU A 1 85 ? -18.879 1.588 16.428 1.00 96.12 85 GLU A N 1
ATOM 664 C CA . GLU A 1 85 ? -20.012 2.045 15.609 1.00 96.12 85 GLU A CA 1
ATOM 665 C C . GLU A 1 85 ? -19.980 3.555 15.329 1.00 96.12 85 GLU A C 1
ATOM 667 O O . GLU A 1 85 ? -20.361 3.997 14.242 1.00 96.12 85 GLU A O 1
ATOM 672 N N . LYS A 1 86 ? -19.476 4.371 16.267 1.00 96.44 86 LYS A N 1
ATOM 673 C CA . LYS A 1 86 ? -19.357 5.822 16.055 1.00 96.44 86 LYS A CA 1
ATOM 674 C C . LYS A 1 86 ? -18.281 6.120 15.022 1.00 96.44 86 LYS A C 1
ATOM 676 O O . LYS 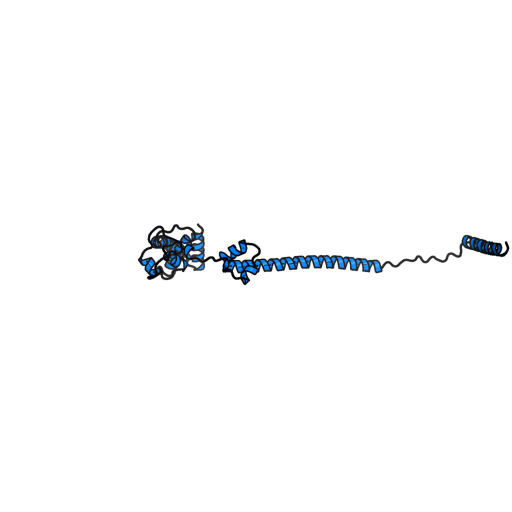A 1 86 ? -18.482 6.978 14.167 1.00 96.44 86 LYS A O 1
ATOM 681 N N . ILE A 1 87 ? -17.158 5.408 15.092 1.00 96.38 87 ILE A N 1
ATOM 682 C CA . ILE A 1 87 ? -16.056 5.559 14.138 1.00 96.38 87 ILE A CA 1
ATOM 683 C C . ILE A 1 87 ? -16.450 5.025 12.763 1.00 96.38 87 ILE A C 1
ATOM 685 O O . ILE A 1 87 ? -16.200 5.691 11.761 1.00 96.38 87 ILE A O 1
ATOM 689 N N . LYS A 1 88 ? -17.142 3.885 12.702 1.00 96.38 88 LYS A N 1
ATOM 690 C CA . LYS A 1 88 ? -17.704 3.348 11.462 1.00 96.38 88 LYS A CA 1
ATOM 691 C C . LYS A 1 88 ? -18.601 4.382 10.782 1.00 96.38 88 LYS A C 1
ATOM 693 O O . LYS A 1 88 ? -18.331 4.756 9.643 1.00 96.38 88 LYS A O 1
ATOM 698 N N . LYS A 1 89 ? -19.585 4.928 11.506 1.00 96.50 89 LYS A N 1
ATOM 699 C CA . LYS A 1 89 ? -20.488 5.959 10.975 1.00 96.50 89 LYS A CA 1
ATOM 700 C C . LYS A 1 89 ? -19.756 7.242 10.572 1.00 96.50 89 LYS A C 1
ATOM 702 O O . LYS A 1 89 ? -20.114 7.871 9.584 1.00 96.50 89 LYS A O 1
ATOM 707 N N . LEU A 1 90 ? -18.707 7.626 11.295 1.00 96.31 90 LEU A N 1
ATOM 708 C CA . LEU A 1 90 ? -17.891 8.791 10.947 1.00 96.31 90 LEU A CA 1
ATOM 709 C C . LEU A 1 90 ? -17.106 8.596 9.638 1.00 96.31 90 LEU A C 1
ATOM 711 O O . LEU A 1 90 ? -16.902 9.557 8.901 1.00 96.31 90 LEU A O 1
ATOM 715 N N . ILE A 1 91 ? -16.658 7.370 9.357 1.00 96.38 91 ILE A N 1
ATOM 716 C CA . ILE A 1 91 ? -15.799 7.054 8.210 1.00 96.38 91 ILE A CA 1
ATOM 717 C C . ILE A 1 91 ? -16.606 6.774 6.937 1.00 96.38 91 ILE A C 1
ATOM 719 O O . ILE A 1 91 ? -16.236 7.275 5.871 1.00 96.38 91 ILE A O 1
ATOM 723 N N . ILE A 1 92 ? -17.661 5.957 7.036 1.00 95.75 92 ILE A N 1
ATOM 724 C CA . ILE A 1 92 ? -18.443 5.482 5.879 1.00 95.75 92 ILE A CA 1
ATOM 725 C C . ILE A 1 92 ? -19.898 5.976 5.868 1.00 95.75 92 ILE A C 1
ATOM 727 O O . ILE A 1 92 ? -20.633 5.668 4.937 1.00 95.75 92 ILE A O 1
ATOM 731 N N . GLY A 1 93 ? -20.326 6.756 6.866 1.00 94.44 93 GLY A N 1
ATOM 732 C CA . GLY A 1 93 ? -21.706 7.234 6.951 1.00 94.44 93 GLY A CA 1
ATOM 733 C C . GLY A 1 93 ? -22.688 6.080 7.125 1.00 94.44 93 GLY A C 1
ATOM 734 O O . GLY A 1 93 ? -22.543 5.274 8.045 1.00 94.44 93 GLY A O 1
ATOM 735 N N . ASP A 1 94 ? -23.666 6.017 6.224 1.00 93.25 94 ASP A N 1
ATOM 736 C CA . ASP A 1 94 ? -24.705 4.985 6.188 1.00 93.25 94 ASP A CA 1
ATOM 737 C C . ASP A 1 94 ? -24.410 3.884 5.145 1.00 93.25 94 ASP A C 1
ATOM 739 O O . ASP A 1 94 ? -25.272 3.058 4.856 1.00 93.25 94 ASP A O 1
ATOM 743 N N . GLU A 1 95 ? -23.204 3.855 4.559 1.00 94.44 95 GLU A N 1
ATOM 744 C CA . GLU A 1 95 ? -22.804 2.766 3.663 1.00 94.44 95 GLU A CA 1
ATOM 745 C C . GLU A 1 95 ? -22.690 1.431 4.421 1.00 94.44 95 GLU A C 1
ATOM 747 O O . GLU A 1 95 ? -22.153 1.360 5.532 1.00 94.44 95 GLU A O 1
ATOM 752 N N . GLU A 1 96 ? -23.141 0.344 3.794 1.00 92.75 96 GLU A N 1
ATOM 753 C CA . GLU A 1 96 ? -23.017 -1.000 4.358 1.00 92.75 96 GLU A CA 1
ATOM 754 C C . GLU A 1 96 ? -21.677 -1.650 3.966 1.00 92.75 96 GLU A C 1
ATOM 756 O O . GLU A 1 96 ? -21.345 -1.717 2.779 1.00 92.75 96 GLU A O 1
ATOM 761 N N . PRO A 1 97 ? -20.889 -2.156 4.936 1.00 95.44 97 PRO A N 1
ATOM 762 C CA . PRO A 1 97 ? -19.699 -2.942 4.638 1.00 95.44 97 PRO A CA 1
ATOM 763 C C . PRO A 1 97 ? -20.040 -4.247 3.921 1.00 95.44 97 PRO A C 1
ATOM 765 O O . PRO A 1 97 ? -21.039 -4.898 4.231 1.00 95.44 97 PRO A O 1
ATOM 768 N N . ILE A 1 98 ? -19.148 -4.691 3.040 1.00 96.31 98 ILE A N 1
ATOM 769 C CA . ILE A 1 98 ? -19.263 -6.004 2.413 1.00 96.31 98 ILE A CA 1
ATOM 770 C C . ILE A 1 98 ? -19.082 -7.115 3.455 1.00 96.31 98 ILE A C 1
ATOM 772 O O . ILE A 1 98 ? -18.307 -6.994 4.406 1.00 96.31 98 ILE A O 1
ATOM 776 N N . THR A 1 99 ? -19.785 -8.226 3.252 1.00 93.94 99 THR A N 1
ATOM 777 C CA . THR A 1 99 ? -19.732 -9.406 4.132 1.00 93.94 99 THR A CA 1
ATOM 778 C C . THR A 1 99 ? -19.114 -10.633 3.460 1.00 93.94 99 THR A C 1
ATOM 780 O O . THR A 1 99 ? -18.786 -11.606 4.140 1.00 93.94 99 THR A O 1
ATOM 783 N N . CYS A 1 100 ? -18.934 -10.591 2.137 1.00 95.62 100 CYS A N 1
ATOM 784 C CA . CYS A 1 100 ? -18.283 -11.636 1.351 1.00 95.62 100 CYS A CA 1
ATOM 785 C C . CYS A 1 100 ? -16.750 -11.497 1.366 1.00 95.62 100 CYS A C 1
ATOM 787 O O . CYS A 1 100 ? -16.193 -10.541 1.914 1.00 95.62 100 CYS A O 1
ATOM 789 N N . ARG A 1 101 ? -16.043 -12.457 0.755 1.00 96.94 101 ARG A N 1
ATOM 790 C CA . ARG A 1 101 ? -14.599 -12.330 0.544 1.00 96.94 101 ARG A CA 1
ATOM 791 C C . ARG A 1 101 ? -14.369 -11.227 -0.503 1.00 96.94 101 ARG A C 1
ATOM 793 O O . ARG A 1 101 ? -14.876 -11.361 -1.610 1.00 96.94 101 ARG A O 1
ATOM 800 N N . PRO A 1 102 ? -13.557 -10.188 -0.224 1.00 96.06 102 PRO A N 1
ATOM 801 C CA . PRO A 1 102 ? -13.375 -9.050 -1.137 1.00 96.06 102 PRO A CA 1
ATOM 802 C C . PRO A 1 102 ? -12.973 -9.435 -2.567 1.00 96.06 102 PRO A C 1
ATOM 804 O O . PRO A 1 102 ? -13.386 -8.791 -3.525 1.00 96.06 102 PRO A O 1
ATOM 807 N N . ALA A 1 103 ? -12.190 -10.509 -2.712 1.00 95.56 103 ALA A N 1
ATOM 808 C CA . ALA A 1 103 ? -11.749 -11.019 -4.007 1.00 95.56 103 ALA A CA 1
ATOM 809 C C . ALA A 1 103 ? -12.891 -11.567 -4.882 1.00 95.56 103 ALA A C 1
ATOM 811 O O . ALA A 1 103 ? -12.713 -11.663 -6.089 1.00 95.56 103 ALA A O 1
ATOM 812 N N . ASP A 1 104 ? -14.050 -11.896 -4.306 1.00 96.25 104 ASP A N 1
ATOM 813 C CA . ASP A 1 104 ? -15.211 -12.389 -5.059 1.00 96.25 104 ASP A CA 1
ATOM 814 C C . ASP A 1 104 ? -15.893 -11.268 -5.862 1.00 96.25 104 ASP A C 1
ATOM 816 O O . ASP A 1 104 ? -16.643 -11.541 -6.793 1.00 96.25 104 ASP A O 1
ATOM 820 N N . LEU A 1 105 ? -15.610 -10.004 -5.525 1.00 95.12 105 LEU A N 1
ATOM 821 C CA . LEU A 1 105 ? -16.102 -8.820 -6.234 1.00 95.12 105 LEU A CA 1
ATOM 822 C C . LEU A 1 105 ? -15.150 -8.356 -7.349 1.00 95.12 105 LEU A C 1
ATOM 824 O O . LEU A 1 105 ? -15.450 -7.390 -8.048 1.00 95.12 105 LEU A O 1
ATOM 828 N N . LEU A 1 106 ? -13.981 -8.989 -7.487 1.00 93.25 106 LEU A N 1
ATOM 829 C CA . LEU A 1 106 ? -12.971 -8.605 -8.468 1.00 93.25 106 LEU A CA 1
ATOM 830 C C . LEU A 1 106 ? -13.134 -9.417 -9.751 1.00 93.25 106 LEU A C 1
ATOM 832 O O . LEU A 1 106 ? -13.134 -10.646 -9.740 1.00 93.25 106 LEU A O 1
ATOM 836 N N . GLU A 1 107 ? -13.201 -8.719 -10.878 1.00 93.75 107 GLU A N 1
ATOM 837 C CA . GLU A 1 107 ? -13.165 -9.351 -12.194 1.00 93.75 107 GLU A CA 1
ATOM 838 C C . GLU A 1 107 ? -11.723 -9.733 -12.585 1.00 93.75 107 GLU A C 1
ATOM 840 O O . GLU A 1 107 ? -10.778 -9.038 -12.188 1.00 93.75 107 GLU A O 1
ATOM 845 N N . PRO A 1 108 ? -11.525 -10.781 -13.410 1.00 93.38 108 PRO A N 1
ATOM 846 C CA . PRO A 1 108 ? -10.213 -11.125 -13.948 1.00 93.38 108 PRO A CA 1
ATOM 847 C C . PRO A 1 108 ? -9.532 -9.919 -14.608 1.00 93.38 108 PRO A C 1
ATOM 849 O O . PRO A 1 108 ? -10.110 -9.240 -15.460 1.00 93.38 108 PRO A O 1
ATOM 852 N N . PHE A 1 109 ? -8.299 -9.629 -14.183 1.00 91.44 109 PHE A N 1
ATOM 853 C CA . PHE A 1 109 ? -7.582 -8.420 -14.598 1.00 91.44 109 PHE A CA 1
ATOM 854 C C . PHE A 1 109 ? -6.612 -8.647 -15.764 1.00 91.44 109 PHE A C 1
ATOM 856 O O . PHE A 1 109 ? -6.409 -7.739 -16.564 1.00 91.44 109 PHE A O 1
ATOM 863 N N . LEU A 1 110 ? -6.014 -9.838 -15.885 1.00 91.56 110 LEU A N 1
ATOM 864 C CA . LEU A 1 110 ? -4.954 -10.093 -16.873 1.00 91.56 110 LEU A CA 1
ATOM 865 C C . LEU A 1 110 ? -5.430 -9.881 -18.318 1.00 91.56 110 LEU A C 1
ATOM 867 O O . LEU A 1 110 ? -4.710 -9.290 -19.122 1.00 91.56 110 LEU A O 1
ATOM 871 N N . ASP A 1 111 ? -6.672 -10.262 -18.617 1.00 90.31 111 ASP A N 1
ATOM 872 C CA . ASP A 1 111 ? -7.267 -10.093 -19.949 1.00 90.31 111 ASP A CA 1
ATOM 873 C C . ASP A 1 111 ? -7.571 -8.627 -20.285 1.00 90.31 111 ASP A C 1
ATOM 875 O O . ASP A 1 111 ? -7.713 -8.264 -21.451 1.00 90.31 111 ASP A O 1
ATOM 879 N N . LYS A 1 112 ? -7.626 -7.763 -19.267 1.00 92.88 112 LYS A N 1
ATOM 880 C CA . LYS A 1 112 ? -7.906 -6.328 -19.401 1.00 92.88 112 LYS A CA 1
ATOM 881 C C . LYS A 1 112 ? -6.649 -5.483 -19.574 1.00 92.88 112 LYS A C 1
ATOM 883 O O . LYS A 1 112 ? -6.752 -4.262 -19.679 1.00 92.88 112 LYS A O 1
ATOM 888 N N . ILE A 1 113 ? -5.466 -6.100 -19.573 1.00 94.44 113 ILE A N 1
ATOM 889 C CA . ILE A 1 113 ? -4.214 -5.381 -19.803 1.00 94.44 113 ILE A CA 1
ATOM 890 C C . ILE A 1 113 ? -4.239 -4.799 -21.228 1.00 94.44 113 ILE A C 1
ATOM 892 O O . ILE A 1 113 ? -4.439 -5.564 -22.175 1.00 94.44 113 ILE A O 1
ATOM 896 N N . PRO A 1 114 ? -4.004 -3.486 -21.412 1.00 93.69 114 PRO A N 1
ATOM 897 C CA . PRO A 1 114 ? -4.064 -2.877 -22.737 1.00 93.69 114 PRO A CA 1
ATOM 898 C C . PRO A 1 114 ? -2.981 -3.415 -23.686 1.00 93.69 114 PRO A C 1
ATOM 900 O O . PRO A 1 114 ? -1.834 -3.632 -23.282 1.00 93.69 114 PRO A O 1
ATOM 903 N N . GLU A 1 115 ? -3.314 -3.595 -24.965 1.00 93.81 115 GLU A N 1
ATOM 904 C CA . GLU A 1 115 ? -2.389 -4.127 -25.982 1.00 93.81 115 GLU A CA 1
ATOM 905 C C . GLU A 1 115 ? -1.136 -3.249 -26.156 1.00 93.81 115 GLU A C 1
ATOM 907 O O . GLU A 1 115 ? -0.020 -3.745 -26.339 1.00 93.81 115 GLU A O 1
ATOM 912 N N . GLU A 1 116 ? -1.271 -1.930 -25.999 1.00 92.50 116 GLU A N 1
ATOM 913 C CA . GLU A 1 116 ? -0.151 -0.989 -26.031 1.00 92.50 116 GLU A CA 1
ATOM 914 C C . GLU A 1 116 ? 0.848 -1.187 -24.885 1.00 92.50 116 GLU A C 1
ATOM 916 O O . GLU A 1 116 ? 2.000 -0.751 -24.984 1.00 92.50 116 GLU A O 1
ATOM 921 N N . VAL A 1 117 ? 0.425 -1.840 -23.801 1.00 93.81 117 VAL A N 1
ATOM 922 C CA . VAL A 1 117 ? 1.292 -2.239 -22.694 1.00 93.81 117 VAL A CA 1
ATOM 923 C C . VAL A 1 117 ? 1.940 -3.583 -22.998 1.00 93.81 117 VAL A C 1
ATOM 925 O O . VAL A 1 117 ? 3.144 -3.733 -22.787 1.00 93.81 117 VAL A O 1
ATOM 928 N N . LYS A 1 118 ? 1.183 -4.531 -23.563 1.00 93.62 118 LYS A N 1
ATOM 929 C CA . LYS A 1 118 ? 1.676 -5.880 -23.880 1.00 93.62 118 LYS A CA 1
ATOM 930 C C . LYS A 1 118 ? 2.886 -5.875 -24.813 1.00 93.62 118 LYS A C 1
ATOM 932 O O . LYS A 1 118 ? 3.753 -6.729 -24.672 1.00 93.62 118 LYS A O 1
ATOM 937 N N . ARG A 1 119 ? 3.042 -4.865 -25.682 1.00 94.12 119 ARG A N 1
ATOM 938 C CA . ARG A 1 119 ? 4.250 -4.695 -26.527 1.00 94.12 119 ARG A CA 1
ATOM 939 C C . ARG A 1 119 ? 5.571 -4.634 -25.745 1.00 94.12 119 ARG A C 1
AT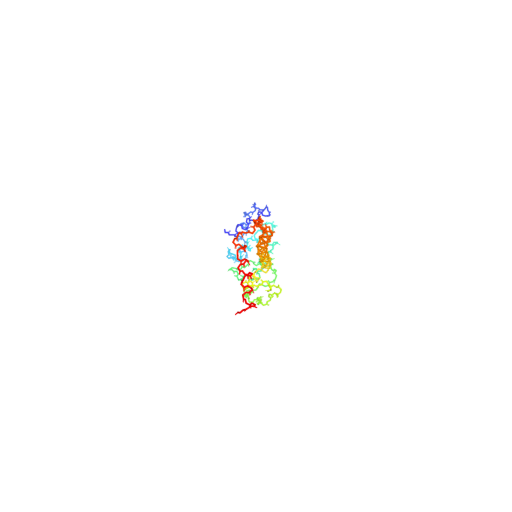OM 941 O O . ARG A 1 119 ? 6.637 -4.829 -26.321 1.00 94.12 119 ARG A O 1
ATOM 948 N N . TYR A 1 120 ? 5.514 -4.276 -24.463 1.00 93.94 120 TYR A N 1
ATOM 949 C CA . TYR A 1 120 ? 6.683 -4.195 -23.592 1.00 93.94 120 TYR A CA 1
ATOM 950 C C . TYR A 1 120 ? 7.040 -5.530 -22.929 1.00 93.94 120 TYR A C 1
ATOM 952 O O . TYR A 1 120 ? 8.138 -5.651 -22.366 1.00 93.94 120 TYR A O 1
ATOM 960 N N . PHE A 1 121 ? 6.127 -6.501 -22.972 1.00 95.06 121 PHE A N 1
ATOM 961 C CA . PHE A 1 121 ? 6.285 -7.795 -22.327 1.00 95.06 121 PHE A CA 1
ATOM 962 C C . PHE A 1 121 ? 7.239 -8.672 -23.131 1.00 95.06 121 PHE A C 1
ATOM 964 O O . PHE A 1 121 ? 7.234 -8.684 -24.360 1.00 95.06 121 PHE A O 1
ATOM 971 N N . ARG A 1 122 ? 8.092 -9.392 -22.412 1.00 93.88 122 ARG A N 1
ATOM 972 C CA . ARG A 1 122 ? 9.079 -10.327 -22.973 1.00 93.88 122 ARG A CA 1
ATOM 973 C C . ARG A 1 122 ? 8.942 -11.725 -22.398 1.00 93.88 122 ARG A C 1
ATOM 975 O O . ARG A 1 122 ? 9.446 -12.672 -22.986 1.00 93.88 122 ARG A O 1
ATOM 982 N N . GLN A 1 123 ? 8.298 -11.808 -21.244 1.00 95.06 123 GLN A N 1
ATOM 983 C CA . GLN A 1 123 ? 8.073 -13.000 -20.448 1.00 95.06 123 GLN A CA 1
ATOM 984 C C . GLN A 1 123 ? 6.743 -12.833 -19.705 1.00 95.06 123 GLN A C 1
ATOM 986 O O . GLN A 1 123 ? 6.251 -11.709 -19.548 1.00 95.06 123 GLN A O 1
ATOM 991 N N . GLU A 1 124 ? 6.161 -13.935 -19.250 1.00 93.25 124 GLU A N 1
ATOM 992 C CA . GLU A 1 124 ? 4.848 -13.944 -18.597 1.00 93.25 124 GLU A CA 1
ATOM 993 C C . GLU A 1 124 ? 4.845 -13.121 -17.296 1.00 93.25 124 GLU A C 1
ATOM 995 O O . GLU A 1 124 ? 3.871 -12.442 -16.970 1.00 93.25 124 GLU A O 1
ATOM 1000 N N . GLU A 1 125 ? 5.978 -13.070 -16.595 1.00 96.19 125 GLU A N 1
ATOM 1001 C CA . GLU A 1 125 ? 6.172 -12.311 -15.361 1.00 96.19 125 GLU A CA 1
ATOM 1002 C C . GLU A 1 125 ? 6.046 -10.796 -15.565 1.00 96.19 125 GLU A C 1
ATOM 1004 O O . GLU A 1 125 ? 5.750 -10.070 -14.611 1.00 96.19 125 GLU A O 1
ATOM 1009 N N . ASP A 1 126 ? 6.221 -10.288 -16.789 1.00 96.50 126 ASP A N 1
ATOM 1010 C CA . ASP A 1 126 ? 5.982 -8.871 -17.075 1.00 96.50 126 ASP A CA 1
ATOM 1011 C C . ASP A 1 126 ? 4.480 -8.538 -16.963 1.00 96.50 126 ASP A C 1
ATOM 1013 O O . ASP A 1 126 ? 4.128 -7.458 -16.480 1.00 96.50 126 ASP A O 1
ATOM 1017 N N . ALA A 1 127 ? 3.592 -9.479 -17.310 1.00 95.81 127 ALA A N 1
ATOM 1018 C CA . ALA A 1 127 ? 2.151 -9.311 -17.122 1.00 95.81 127 ALA A CA 1
ATOM 1019 C C . ALA A 1 127 ? 1.789 -9.246 -15.631 1.00 95.81 127 ALA A C 1
ATOM 1021 O O . ALA A 1 127 ? 1.020 -8.376 -15.223 1.00 95.81 127 ALA A O 1
ATOM 1022 N N . LEU A 1 128 ? 2.404 -10.098 -14.800 1.00 95.81 128 LEU A N 1
ATOM 1023 C CA . LEU A 1 128 ? 2.235 -10.069 -13.341 1.00 95.81 128 LEU A CA 1
ATOM 1024 C C . LEU A 1 128 ? 2.801 -8.783 -12.729 1.00 95.81 128 LEU A C 1
ATOM 1026 O O . LEU A 1 128 ? 2.173 -8.168 -11.869 1.00 95.81 128 LEU A O 1
ATOM 1030 N N . THR A 1 129 ? 3.967 -8.344 -13.204 1.00 96.38 129 THR A N 1
ATOM 1031 C CA . THR A 1 129 ? 4.606 -7.102 -12.754 1.00 96.38 129 THR A CA 1
ATOM 1032 C C . THR A 1 129 ? 3.708 -5.900 -13.042 1.00 96.38 129 THR A C 1
ATOM 1034 O O . THR A 1 129 ? 3.515 -5.051 -12.171 1.00 96.38 129 THR A O 1
ATOM 1037 N N . TYR A 1 130 ? 3.114 -5.848 -14.238 1.00 96.94 130 TYR A N 1
ATOM 1038 C CA . TYR A 1 130 ? 2.148 -4.814 -14.592 1.00 96.94 130 TYR A CA 1
ATOM 1039 C C . TYR A 1 130 ? 0.860 -4.919 -13.774 1.00 96.94 130 TYR A C 1
ATOM 1041 O O . TYR A 1 130 ? 0.377 -3.899 -13.297 1.00 96.94 130 TYR A O 1
ATOM 1049 N N . ALA A 1 131 ? 0.329 -6.124 -13.559 1.00 95.00 131 ALA A N 1
ATOM 1050 C CA . ALA A 1 131 ? -0.886 -6.321 -12.771 1.00 95.00 131 ALA A CA 1
ATOM 1051 C C . ALA A 1 131 ? -0.737 -5.858 -11.313 1.00 95.00 131 ALA A C 1
ATOM 1053 O O . ALA A 1 131 ? -1.667 -5.279 -10.756 1.00 95.00 131 ALA A O 1
ATOM 1054 N N . LEU A 1 132 ? 0.433 -6.071 -10.706 1.00 94.81 132 LEU A N 1
ATOM 1055 C CA . LEU A 1 132 ? 0.711 -5.648 -9.332 1.00 94.81 132 LEU A CA 1
ATOM 1056 C C . LEU A 1 132 ? 1.053 -4.155 -9.229 1.00 94.81 132 LEU A C 1
ATOM 1058 O O . LEU A 1 132 ? 0.636 -3.498 -8.276 1.00 94.81 132 LEU A O 1
ATOM 1062 N N . PHE A 1 133 ? 1.808 -3.611 -10.193 1.00 96.00 133 PHE A N 1
ATOM 1063 C CA . PHE A 1 133 ? 2.323 -2.237 -10.138 1.00 96.00 133 PHE A CA 1
ATOM 1064 C C . PHE A 1 133 ? 2.243 -1.510 -11.496 1.00 96.00 133 PHE A C 1
ATOM 1066 O O . PHE A 1 133 ? 3.288 -1.183 -12.064 1.00 96.00 133 PHE A O 1
ATOM 1073 N N . PRO A 1 134 ? 1.046 -1.179 -12.023 1.00 94.50 134 PRO A N 1
ATOM 1074 C CA . PRO A 1 134 ? 0.885 -0.712 -13.407 1.00 94.50 134 PRO A CA 1
ATOM 1075 C C . PRO A 1 134 ? 1.779 0.478 -13.789 1.00 94.50 134 PRO A C 1
ATOM 1077 O O . PRO A 1 134 ? 2.475 0.451 -14.807 1.00 94.50 134 PRO A O 1
ATOM 1080 N N . THR A 1 135 ? 1.808 1.516 -12.947 1.00 94.50 135 THR A N 1
ATOM 1081 C CA . THR A 1 135 ? 2.579 2.743 -13.199 1.00 94.50 135 THR A CA 1
ATOM 1082 C C . THR A 1 135 ? 4.086 2.489 -13.148 1.00 94.50 135 THR A C 1
ATOM 1084 O O . THR A 1 135 ? 4.805 2.838 -14.084 1.00 94.50 135 THR A O 1
ATOM 1087 N N . ALA A 1 136 ? 4.567 1.830 -12.088 1.00 96.38 136 ALA A N 1
ATOM 1088 C CA . ALA A 1 136 ? 5.992 1.548 -11.910 1.00 96.38 136 ALA A CA 1
ATOM 1089 C C . ALA A 1 136 ? 6.515 0.551 -12.958 1.00 96.38 136 ALA A C 1
ATOM 1091 O O . ALA A 1 136 ? 7.628 0.701 -13.461 1.00 96.38 136 ALA A O 1
ATOM 1092 N N . ALA A 1 137 ? 5.697 -0.436 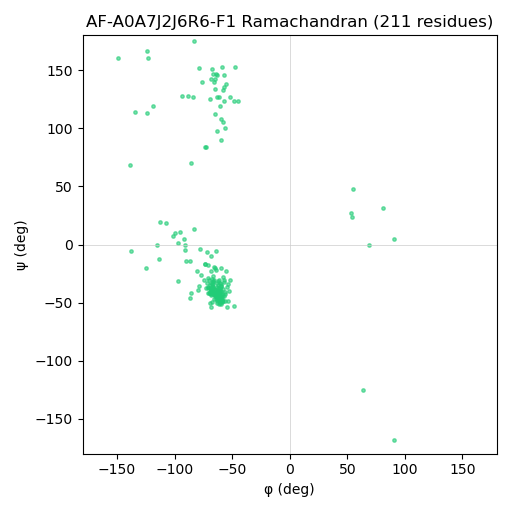-13.332 1.00 96.75 137 ALA A N 1
ATOM 1093 C CA . ALA A 1 137 ? 6.017 -1.409 -14.365 1.00 96.75 137 ALA A CA 1
ATOM 1094 C C . ALA A 1 137 ? 6.221 -0.734 -15.726 1.00 96.75 137 ALA A C 1
ATOM 1096 O O . ALA A 1 137 ? 7.216 -0.999 -16.395 1.00 96.75 137 ALA A O 1
ATOM 1097 N N . LEU A 1 138 ? 5.344 0.198 -16.119 1.00 95.69 138 LEU A N 1
ATOM 1098 C CA . LEU A 1 138 ? 5.492 0.933 -17.379 1.00 95.69 138 LEU A CA 1
ATOM 1099 C C . LEU A 1 138 ? 6.789 1.737 -17.449 1.00 95.69 138 LEU A C 1
ATOM 1101 O O . LEU A 1 138 ? 7.475 1.723 -18.475 1.00 95.69 138 LEU A O 1
ATOM 1105 N N . GLU A 1 139 ? 7.135 2.442 -16.374 1.00 96.31 139 GLU A N 1
ATOM 1106 C CA . GLU A 1 139 ? 8.400 3.174 -16.293 1.00 96.31 139 GLU A CA 1
ATOM 1107 C C . GLU A 1 139 ? 9.598 2.226 -16.372 1.00 96.31 139 GLU A C 1
ATOM 1109 O O . GLU A 1 139 ? 10.539 2.462 -17.139 1.00 96.31 139 GLU A O 1
ATOM 1114 N N . PHE A 1 140 ? 9.537 1.116 -15.635 1.00 96.94 140 PHE A N 1
ATOM 1115 C CA . PHE A 1 140 ? 10.561 0.080 -15.645 1.00 96.94 140 PHE A CA 1
ATOM 1116 C C . PHE A 1 140 ? 10.760 -0.516 -17.043 1.00 96.94 140 PHE A C 1
ATOM 1118 O O . PHE A 1 140 ? 11.894 -0.590 -17.525 1.00 96.94 140 PHE A O 1
ATOM 1125 N N . PHE A 1 141 ? 9.681 -0.876 -17.739 1.00 96.75 141 PHE A N 1
ATOM 1126 C CA . PHE A 1 141 ? 9.756 -1.456 -19.075 1.00 96.75 141 PHE A CA 1
ATOM 1127 C C . PHE A 1 141 ? 10.357 -0.494 -20.098 1.00 96.75 141 PHE A C 1
ATOM 1129 O O . PHE A 1 141 ? 11.246 -0.885 -20.859 1.00 96.75 141 PHE A O 1
ATOM 1136 N N . LYS A 1 142 ? 9.942 0.779 -20.081 1.00 94.94 142 LYS A N 1
ATOM 1137 C CA . LYS A 1 142 ? 10.521 1.820 -20.946 1.00 94.94 142 LYS A CA 1
ATOM 1138 C C . LYS A 1 142 ? 12.015 1.994 -20.679 1.00 94.94 142 LYS A C 1
ATOM 1140 O O . LYS A 1 142 ? 12.807 2.099 -21.617 1.00 94.94 142 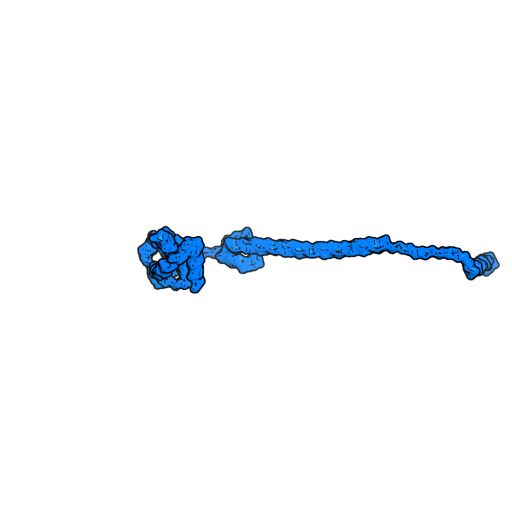LYS A O 1
ATOM 1145 N N . LYS A 1 143 ? 12.422 1.986 -19.406 1.00 96.12 143 LYS A N 1
ATOM 1146 C CA . LYS A 1 143 ? 13.832 2.089 -19.009 1.00 96.12 143 LYS A CA 1
ATOM 1147 C C . LYS A 1 143 ? 14.646 0.877 -19.469 1.00 96.12 143 LYS A C 1
ATOM 1149 O O . LYS A 1 143 ? 15.755 1.054 -19.973 1.00 96.12 143 LYS A O 1
ATOM 1154 N N . ARG A 1 144 ? 14.093 -0.333 -19.347 1.00 95.62 144 ARG A N 1
ATOM 1155 C CA . ARG A 1 144 ? 14.701 -1.587 -19.822 1.00 95.62 144 ARG A CA 1
ATOM 1156 C C . ARG A 1 144 ? 14.937 -1.554 -21.332 1.00 95.62 144 ARG A C 1
ATOM 1158 O O . ARG A 1 144 ? 16.046 -1.823 -21.785 1.00 95.62 144 ARG A O 1
ATOM 1165 N N . GLU A 1 145 ? 13.928 -1.156 -22.101 1.00 94.31 145 GLU A N 1
ATOM 1166 C CA . GLU A 1 145 ? 14.030 -1.043 -23.559 1.00 94.31 145 GLU A CA 1
ATOM 1167 C C . GLU A 1 145 ? 15.059 0.016 -23.987 1.00 94.31 145 GLU A C 1
ATOM 1169 O O . GLU A 1 145 ? 15.869 -0.228 -24.883 1.00 94.31 145 GLU A O 1
ATOM 1174 N N . LYS A 1 146 ? 15.067 1.182 -23.326 1.00 95.56 146 LYS A N 1
ATOM 1175 C CA . LYS A 1 146 ? 16.046 2.246 -23.590 1.00 95.56 146 LYS A CA 1
ATOM 1176 C C . LYS A 1 146 ? 17.477 1.756 -23.364 1.00 95.56 146 LYS A C 1
ATOM 1178 O O . LYS A 1 146 ? 18.307 1.902 -24.259 1.00 95.56 146 LYS A O 1
ATOM 1183 N N . LYS A 1 147 ? 17.736 1.121 -22.216 1.00 95.50 147 LYS A N 1
ATOM 1184 C CA . LYS A 1 147 ? 19.061 0.590 -21.867 1.00 95.50 147 LYS A CA 1
ATOM 1185 C C . LYS A 1 147 ? 19.558 -0.411 -22.909 1.00 95.50 147 LYS A C 1
ATOM 1187 O O . LYS A 1 147 ? 20.726 -0.415 -23.268 1.00 95.50 147 LYS A O 1
ATOM 1192 N N . GLU A 1 148 ? 18.676 -1.244 -23.448 1.00 92.94 148 GLU A N 1
ATOM 1193 C CA . GLU A 1 148 ? 19.058 -2.187 -24.500 1.00 92.94 148 GLU A CA 1
ATOM 1194 C C . GLU A 1 148 ? 19.351 -1.544 -25.844 1.00 92.94 148 GLU A C 1
ATOM 1196 O O . GLU A 1 148 ? 20.257 -1.994 -26.544 1.00 92.94 148 GLU A O 1
ATOM 1201 N N . LYS A 1 149 ? 18.606 -0.503 -26.220 1.00 93.94 149 LYS A N 1
ATOM 1202 C CA . LYS A 1 149 ? 18.918 0.272 -27.426 1.00 93.94 149 LYS A CA 1
ATOM 1203 C C . LYS A 1 149 ? 20.295 0.920 -27.306 1.00 93.94 149 LYS A C 1
ATOM 1205 O O . LYS A 1 149 ? 21.058 0.876 -28.267 1.00 93.94 149 LYS A O 1
ATOM 1210 N N . GLU A 1 150 ? 20.623 1.453 -26.131 1.00 94.75 150 GLU A N 1
ATOM 1211 C CA . GLU A 1 150 ? 21.943 2.015 -25.826 1.00 94.75 150 GLU A CA 1
ATOM 1212 C C . GLU A 1 150 ? 23.040 0.946 -25.930 1.00 94.75 150 GLU A C 1
ATOM 1214 O O . GLU A 1 150 ? 23.973 1.127 -26.708 1.00 94.75 150 GLU A O 1
ATOM 1219 N N . MET A 1 151 ? 22.873 -0.211 -25.278 1.00 93.75 151 MET A N 1
ATOM 1220 C CA . MET A 1 151 ? 23.841 -1.319 -25.352 1.00 93.75 151 MET A CA 1
ATOM 1221 C C . MET A 1 151 ? 24.042 -1.833 -26.788 1.00 93.75 151 MET A C 1
ATOM 1223 O O . MET A 1 151 ? 25.166 -2.093 -27.210 1.00 93.75 151 MET A O 1
ATOM 1227 N N . LYS A 1 152 ? 22.969 -1.950 -27.583 1.00 93.69 152 LYS A N 1
ATOM 1228 C CA . LYS A 1 152 ? 23.066 -2.357 -28.998 1.00 93.69 152 LYS A CA 1
ATOM 1229 C C . LYS A 1 152 ? 23.793 -1.318 -29.848 1.00 93.69 152 LYS A C 1
ATOM 1231 O O . LYS A 1 152 ? 24.533 -1.687 -30.759 1.00 93.69 152 LYS A O 1
ATOM 1236 N N . LEU A 1 153 ? 23.567 -0.030 -29.586 1.00 93.62 153 LEU A N 1
ATOM 1237 C CA . LEU A 1 153 ? 24.252 1.051 -30.287 1.00 93.62 153 LEU A CA 1
ATOM 1238 C C . LEU A 1 153 ? 25.743 1.071 -29.943 1.00 93.62 153 LEU A C 1
ATOM 1240 O O . LEU A 1 153 ? 26.563 1.249 -30.840 1.00 93.62 153 LEU A O 1
ATOM 1244 N N . GLU A 1 154 ? 26.083 0.865 -28.676 1.00 93.00 154 GLU A N 1
ATOM 1245 C CA . GLU A 1 154 ? 27.461 0.792 -28.192 1.00 93.00 154 GLU A CA 1
ATOM 1246 C C . GLU A 1 154 ? 28.205 -0.392 -28.819 1.00 93.00 154 GLU A C 1
ATOM 1248 O O . GLU A 1 154 ? 29.207 -0.184 -29.499 1.00 93.00 154 GLU A O 1
ATOM 1253 N N . ALA A 1 155 ? 27.621 -1.593 -28.783 1.00 92.69 155 ALA A N 1
ATOM 1254 C CA . ALA A 1 155 ? 28.182 -2.768 -29.453 1.00 92.69 155 ALA A CA 1
ATOM 1255 C C . ALA A 1 155 ? 28.335 -2.575 -30.977 1.00 92.69 155 ALA A C 1
ATOM 1257 O O . ALA A 1 155 ? 29.284 -3.060 -31.596 1.00 92.69 155 ALA A O 1
ATOM 1258 N N . LYS A 1 156 ? 27.406 -1.850 -31.621 1.00 93.75 156 LYS A N 1
ATOM 1259 C CA . LYS A 1 156 ? 27.522 -1.507 -33.048 1.00 93.75 156 LYS A CA 1
ATOM 1260 C C . LYS A 1 156 ? 28.672 -0.528 -33.301 1.00 93.75 156 LYS A C 1
ATOM 1262 O O . LYS A 1 156 ? 29.358 -0.662 -34.311 1.00 93.75 156 LYS A O 1
ATOM 1267 N N . ARG A 1 157 ? 28.875 0.452 -32.416 1.00 92.56 157 ARG A N 1
ATOM 1268 C CA . ARG A 1 157 ? 29.983 1.415 -32.504 1.00 92.56 157 ARG A CA 1
ATOM 1269 C C . ARG A 1 157 ? 31.328 0.721 -32.340 1.00 92.56 157 ARG A C 1
ATOM 1271 O O . ARG A 1 157 ? 32.201 0.971 -33.160 1.00 92.56 157 ARG A O 1
ATOM 1278 N N . GLU A 1 158 ? 31.466 -0.180 -31.372 1.00 91.38 158 GLU A N 1
ATOM 1279 C CA . GLU A 1 158 ? 32.692 -0.968 -31.176 1.00 91.38 158 GLU A CA 1
ATOM 1280 C C . GLU A 1 158 ? 33.067 -1.749 -32.440 1.00 91.38 158 GLU A C 1
ATOM 1282 O O . GLU A 1 158 ? 34.181 -1.608 -32.941 1.00 91.38 158 GLU A O 1
ATOM 1287 N N . LYS A 1 159 ? 32.104 -2.461 -33.043 1.00 92.69 159 LYS A N 1
ATOM 1288 C CA . LYS A 1 159 ? 32.328 -3.167 -34.317 1.00 92.69 159 LYS A CA 1
ATOM 1289 C C . LYS A 1 159 ? 32.742 -2.237 -35.458 1.00 92.69 159 LYS A C 1
ATOM 1291 O O . LYS A 1 159 ? 33.591 -2.595 -36.267 1.00 92.69 159 LYS A O 1
ATOM 1296 N N . LEU A 1 160 ? 32.137 -1.051 -35.560 1.00 92.69 160 LEU A N 1
ATOM 1297 C CA . LEU A 1 160 ? 32.495 -0.079 -36.601 1.00 92.69 160 LEU A CA 1
ATOM 1298 C C . LEU A 1 160 ? 33.907 0.478 -36.403 1.00 92.69 160 LEU A C 1
ATOM 1300 O O . LEU A 1 160 ? 34.625 0.660 -37.384 1.00 92.69 160 LEU A O 1
ATOM 1304 N N . VAL A 1 161 ? 34.307 0.727 -35.154 1.00 93.38 161 VAL A N 1
ATOM 1305 C CA . VAL A 1 161 ? 35.668 1.164 -34.818 1.00 93.38 161 VAL A CA 1
ATOM 1306 C C . VAL A 1 161 ? 36.675 0.079 -35.185 1.00 93.38 161 VAL A C 1
ATOM 1308 O O . VAL A 1 161 ? 37.670 0.382 -35.837 1.00 93.38 161 VAL A O 1
ATOM 1311 N N . GLU A 1 162 ? 36.397 -1.181 -34.857 1.00 92.31 162 GLU A N 1
ATOM 1312 C CA . GLU A 1 162 ? 37.261 -2.313 -35.205 1.00 92.31 162 GLU A CA 1
ATOM 1313 C C . GLU A 1 162 ? 37.467 -2.431 -36.726 1.00 92.31 162 GLU A C 1
ATOM 1315 O O . GLU A 1 162 ? 38.602 -2.479 -37.206 1.00 92.31 162 GLU A O 1
ATOM 1320 N N . VAL A 1 163 ? 36.384 -2.358 -37.510 1.00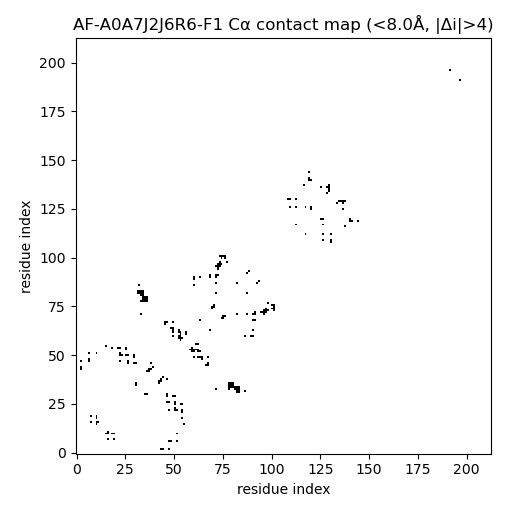 93.56 163 VAL A N 1
ATOM 1321 C CA . VAL A 1 163 ? 36.451 -2.374 -38.983 1.00 93.56 163 VAL A CA 1
ATOM 1322 C C . VAL A 1 163 ? 37.231 -1.177 -39.533 1.00 93.56 163 VAL A C 1
ATOM 1324 O O . VAL A 1 163 ? 38.023 -1.335 -40.467 1.00 93.56 163 VAL A O 1
ATOM 1327 N N . ALA A 1 164 ? 37.038 0.020 -38.972 1.00 93.19 164 ALA A N 1
ATOM 1328 C CA . ALA A 1 164 ? 37.750 1.222 -39.399 1.00 93.19 164 ALA A CA 1
ATOM 1329 C C . ALA A 1 164 ? 39.259 1.124 -39.123 1.00 93.19 164 ALA A C 1
ATOM 1331 O O . ALA A 1 164 ? 40.055 1.494 -39.984 1.00 93.19 164 ALA A O 1
ATOM 1332 N N . VAL A 1 165 ? 39.655 0.575 -37.968 1.00 94.69 165 VAL A N 1
ATOM 1333 C CA . VAL A 1 165 ? 41.065 0.354 -37.607 1.00 94.69 165 VAL A CA 1
ATOM 1334 C C . VAL A 1 165 ? 41.724 -0.640 -38.563 1.00 94.69 165 VAL A C 1
ATOM 1336 O O . VAL A 1 165 ? 42.793 -0.344 -39.097 1.00 94.69 165 VAL A O 1
ATOM 1339 N N . VAL A 1 166 ? 41.077 -1.777 -38.848 1.00 93.44 166 VAL A N 1
ATOM 1340 C CA . VAL A 1 166 ? 41.595 -2.771 -39.808 1.00 93.44 166 VAL A CA 1
ATOM 1341 C C . VAL A 1 166 ? 41.720 -2.170 -41.210 1.00 93.44 166 VAL A C 1
ATOM 1343 O O . VAL A 1 166 ? 42.746 -2.339 -41.870 1.00 93.44 166 VAL A O 1
ATOM 1346 N N . SER A 1 167 ? 40.711 -1.416 -41.653 1.00 90.62 167 SER A N 1
ATOM 1347 C CA . SER A 1 167 ? 40.717 -0.764 -42.969 1.00 90.62 167 SER A CA 1
ATOM 1348 C C . SER A 1 167 ? 41.825 0.289 -43.081 1.00 90.62 167 SER A C 1
ATOM 1350 O O . SER A 1 167 ? 42.520 0.345 -44.094 1.00 90.62 167 SER A O 1
ATOM 1352 N N . ALA A 1 168 ? 42.030 1.099 -42.037 1.00 92.19 168 ALA A N 1
ATOM 1353 C CA . ALA A 1 168 ? 43.101 2.091 -41.986 1.00 92.19 168 ALA A CA 1
ATOM 1354 C C . ALA A 1 168 ? 44.490 1.432 -41.988 1.00 92.19 168 ALA A C 1
ATOM 1356 O O . ALA A 1 168 ? 45.377 1.879 -42.715 1.00 92.19 168 ALA A O 1
ATOM 1357 N N . ALA A 1 169 ? 44.671 0.342 -41.234 1.00 90.62 169 ALA A N 1
ATOM 1358 C CA . ALA A 1 169 ? 45.913 -0.428 -41.228 1.00 90.62 169 ALA A CA 1
ATOM 1359 C C . ALA A 1 169 ? 46.228 -1.012 -42.617 1.00 90.62 169 ALA A C 1
ATOM 1361 O O . ALA A 1 169 ? 47.350 -0.872 -43.101 1.00 90.62 169 ALA A O 1
ATOM 1362 N N . LEU A 1 170 ? 45.231 -1.590 -43.297 1.00 90.81 170 LEU A N 1
ATOM 1363 C CA . LEU A 1 170 ? 45.383 -2.093 -44.664 1.00 90.81 170 LEU A CA 1
ATOM 1364 C C . LEU A 1 170 ? 45.721 -0.969 -45.656 1.00 90.81 170 LEU A C 1
ATOM 1366 O O . LEU A 1 170 ? 46.616 -1.127 -46.483 1.00 90.81 170 LEU A O 1
ATOM 1370 N N . ALA A 1 171 ? 45.047 0.180 -45.565 1.00 89.44 171 ALA A N 1
ATOM 1371 C CA . ALA A 1 171 ? 45.321 1.329 -46.426 1.00 89.44 171 ALA A CA 1
ATOM 1372 C C . ALA A 1 171 ? 46.754 1.863 -46.244 1.00 89.44 171 ALA A C 1
ATOM 1374 O O . ALA A 1 171 ? 47.419 2.194 -47.230 1.00 89.44 171 ALA A O 1
ATOM 1375 N N . LEU A 1 172 ? 47.253 1.907 -45.003 1.00 88.88 172 LEU A N 1
ATOM 1376 C CA . LEU A 1 172 ? 48.642 2.265 -44.703 1.00 88.88 172 LEU A CA 1
ATOM 1377 C C . LEU A 1 172 ? 49.630 1.239 -45.275 1.00 88.88 172 LEU A C 1
ATOM 1379 O O . LEU A 1 172 ? 50.626 1.638 -45.877 1.00 88.88 172 LEU A O 1
ATOM 1383 N N . GLN A 1 173 ? 49.337 -0.059 -45.148 1.00 84.81 173 GLN A N 1
ATOM 1384 C CA . GLN A 1 173 ? 50.159 -1.140 -45.701 1.00 84.81 173 GLN A CA 1
ATOM 1385 C C . GLN A 1 173 ? 50.268 -1.037 -47.231 1.00 84.81 173 GLN A C 1
ATOM 1387 O O . GLN A 1 173 ? 51.370 -0.992 -47.773 1.00 84.81 173 GLN A O 1
ATOM 1392 N N . LEU A 1 174 ? 49.137 -0.902 -47.927 1.00 84.12 174 LEU A N 1
ATOM 1393 C CA . LEU A 1 174 ? 49.100 -0.750 -49.386 1.00 84.12 174 LEU A CA 1
ATOM 1394 C C . LEU A 1 174 ? 49.809 0.534 -49.853 1.00 84.12 174 LEU A C 1
ATOM 1396 O O . LEU A 1 174 ? 50.507 0.536 -50.866 1.00 84.12 174 LEU A O 1
ATOM 1400 N N . SER A 1 175 ? 49.686 1.626 -49.092 1.00 79.00 175 SER A N 1
ATOM 1401 C CA . SER A 1 175 ? 50.386 2.887 -49.387 1.00 79.00 175 SER A CA 1
ATOM 1402 C C . SER A 1 175 ? 51.901 2.791 -49.157 1.00 79.00 175 SER A C 1
ATOM 1404 O O . SER A 1 175 ? 52.674 3.459 -49.844 1.00 79.00 175 SER A O 1
ATOM 1406 N N . SER A 1 176 ? 52.337 1.955 -48.211 1.00 71.00 176 SER A N 1
ATOM 1407 C CA . SER A 1 176 ? 53.748 1.635 -47.956 1.00 71.00 176 SER A CA 1
ATOM 1408 C C . SER A 1 176 ? 54.356 0.811 -49.100 1.00 71.00 176 SER A C 1
ATOM 1410 O O . SER A 1 176 ? 55.457 1.108 -49.570 1.00 71.00 176 SER A O 1
ATOM 1412 N N . GLU A 1 177 ? 53.608 -0.160 -49.633 1.00 60.78 177 GLU A N 1
ATOM 1413 C CA . GLU A 1 177 ? 54.032 -0.997 -50.766 1.00 60.78 177 GLU A CA 1
ATOM 1414 C C . GLU A 1 177 ? 54.139 -0.216 -52.092 1.00 60.78 177 GLU A C 1
ATOM 1416 O O . GLU A 1 177 ? 54.957 -0.554 -52.949 1.00 60.78 177 GLU A O 1
ATOM 1421 N N . GLY A 1 178 ? 53.438 0.917 -52.229 1.00 53.28 178 GLY A N 1
ATOM 1422 C CA . GLY A 1 178 ? 53.607 1.863 -53.343 1.00 53.28 178 GLY A CA 1
ATOM 1423 C C . GLY A 1 178 ? 54.986 2.547 -53.418 1.00 53.28 178 GLY A C 1
ATOM 1424 O O . GLY A 1 178 ? 55.270 3.263 -54.380 1.00 53.28 178 GLY A O 1
ATOM 1425 N N . LYS A 1 179 ? 55.866 2.330 -52.427 1.00 49.94 179 LYS A N 1
ATOM 1426 C CA . LYS A 1 179 ? 57.263 2.801 -52.405 1.00 49.94 179 LYS A CA 1
ATOM 1427 C C . LYS A 1 179 ? 58.302 1.697 -52.607 1.00 49.94 179 LYS A C 1
ATOM 1429 O O . LYS A 1 179 ? 59.485 1.937 -52.357 1.00 49.94 179 LYS A O 1
ATOM 1434 N N . VAL A 1 180 ? 57.939 0.532 -53.143 1.00 48.62 180 VAL A N 1
ATOM 1435 C CA . VAL A 1 180 ? 58.957 -0.364 -53.712 1.00 48.62 180 VAL A CA 1
ATOM 1436 C C . VAL A 1 180 ? 59.429 0.233 -55.041 1.00 48.62 180 VAL A C 1
ATOM 1438 O O . VAL A 1 180 ? 58.958 -0.114 -56.121 1.00 48.62 180 VAL A O 1
ATOM 1441 N N . ARG A 1 181 ? 60.390 1.168 -54.980 1.00 44.66 181 ARG A N 1
ATOM 1442 C CA . ARG A 1 181 ? 61.235 1.459 -56.142 1.00 44.66 181 ARG A CA 1
ATOM 1443 C C . ARG A 1 181 ? 61.935 0.151 -56.477 1.00 44.66 181 ARG A C 1
ATOM 1445 O O . ARG A 1 181 ? 62.823 -0.264 -55.736 1.00 44.66 181 ARG A O 1
ATOM 1452 N N . ALA A 1 182 ? 61.551 -0.487 -57.577 1.00 46.28 182 ALA A N 1
ATOM 1453 C CA . ALA A 1 182 ? 62.380 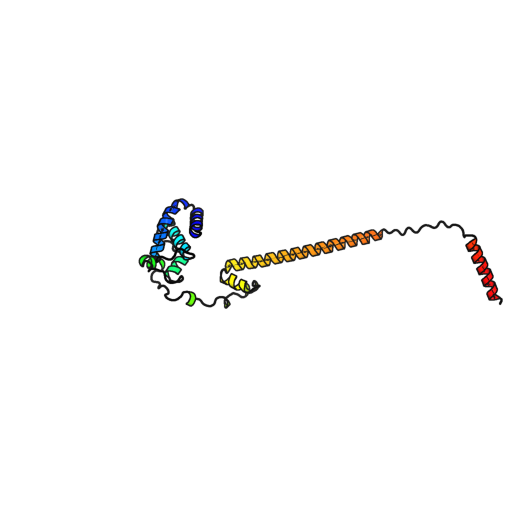-1.511 -58.184 1.00 46.28 182 ALA A CA 1
ATOM 1454 C C . ALA A 1 182 ? 63.745 -0.868 -58.461 1.00 46.28 182 ALA A C 1
ATOM 1456 O O . ALA A 1 182 ? 63.907 -0.091 -59.403 1.00 46.28 182 ALA A O 1
ATOM 1457 N N . VAL A 1 183 ? 64.722 -1.129 -57.593 1.00 51.31 183 VAL A N 1
ATOM 1458 C CA . VAL A 1 183 ? 66.111 -0.772 -57.846 1.00 51.31 183 VAL A CA 1
ATOM 1459 C C . VAL A 1 183 ? 66.573 -1.754 -58.907 1.00 51.31 183 VAL A C 1
ATOM 1461 O O . VAL A 1 183 ? 67.100 -2.817 -58.601 1.00 51.31 183 VAL A O 1
ATOM 1464 N N . MET A 1 184 ? 66.297 -1.440 -60.171 1.00 41.62 184 MET A N 1
ATOM 1465 C CA . MET A 1 184 ? 66.933 -2.132 -61.279 1.00 41.62 184 MET A CA 1
ATOM 1466 C C . MET A 1 184 ? 68.420 -1.792 -61.186 1.00 41.62 184 MET A C 1
ATOM 1468 O O . MET A 1 184 ? 68.774 -0.622 -61.366 1.00 41.62 184 MET A O 1
ATOM 1472 N N . PRO A 1 185 ? 69.310 -2.752 -60.880 1.00 42.59 185 PRO A N 1
ATOM 1473 C CA . PRO A 1 185 ? 70.727 -2.464 -60.919 1.00 42.59 185 PRO A CA 1
ATOM 1474 C C . PRO A 1 185 ? 71.049 -2.062 -62.356 1.00 42.59 185 PRO A C 1
ATOM 1476 O O . PRO A 1 185 ? 70.846 -2.837 -63.294 1.00 42.59 185 PRO A O 1
ATOM 1479 N N . ILE A 1 186 ? 71.530 -0.834 -62.545 1.00 51.38 186 ILE A N 1
ATOM 1480 C CA . ILE A 1 186 ? 72.121 -0.428 -63.815 1.00 51.38 186 ILE A CA 1
ATOM 1481 C C . ILE A 1 186 ? 73.345 -1.323 -63.984 1.00 51.38 186 ILE A C 1
ATOM 1483 O O . ILE A 1 186 ? 74.408 -1.072 -63.416 1.00 51.38 186 ILE A O 1
ATOM 1487 N N . ARG A 1 187 ? 73.197 -2.407 -64.752 1.00 47.66 187 ARG A N 1
ATOM 1488 C CA . ARG A 1 187 ? 74.340 -3.130 -65.298 1.00 47.66 187 ARG A CA 1
ATOM 1489 C C . ARG A 1 187 ? 75.110 -2.100 -66.114 1.00 47.66 187 ARG A C 1
ATOM 1491 O O . ARG A 1 187 ? 74.681 -1.733 -67.207 1.00 47.66 187 ARG A O 1
ATOM 1498 N N . ARG A 1 188 ? 76.249 -1.624 -65.594 1.00 50.94 188 ARG A N 1
ATOM 1499 C CA . ARG A 1 188 ? 77.273 -1.024 -66.454 1.00 50.94 188 ARG A CA 1
ATOM 1500 C C . ARG A 1 188 ? 77.465 -2.015 -67.596 1.00 50.94 188 ARG A C 1
ATOM 1502 O O . ARG A 1 188 ? 77.696 -3.196 -67.330 1.00 50.94 188 ARG A O 1
ATOM 1509 N N . ARG A 1 189 ? 77.297 -1.565 -68.842 1.00 52.25 189 ARG A N 1
ATOM 1510 C CA . ARG A 1 189 ? 77.661 -2.360 -70.017 1.00 52.25 189 ARG A CA 1
ATOM 1511 C C . ARG A 1 189 ? 79.156 -2.657 -69.901 1.00 52.25 189 ARG A C 1
ATOM 1513 O O . ARG A 1 189 ? 79.979 -1.868 -70.347 1.00 52.25 189 ARG A O 1
ATOM 1520 N N . ALA A 1 190 ? 79.509 -3.769 -69.265 1.00 56.81 190 ALA A N 1
ATOM 1521 C CA . ALA A 1 190 ? 80.753 -4.437 -69.572 1.00 56.81 190 ALA A CA 1
ATOM 1522 C C . ALA A 1 190 ? 80.627 -4.836 -71.044 1.00 56.81 190 ALA A C 1
ATOM 1524 O O . ALA A 1 190 ? 79.596 -5.392 -71.443 1.00 56.81 190 ALA A O 1
ATOM 1525 N N . GLY A 1 191 ? 81.613 -4.450 -71.856 1.00 62.91 191 GLY A N 1
ATOM 1526 C CA . GLY A 1 191 ? 81.678 -4.843 -73.261 1.00 62.91 191 GLY A CA 1
ATOM 1527 C C . GLY A 1 191 ? 81.443 -6.346 -73.412 1.00 62.91 191 GLY A C 1
ATOM 1528 O O . GLY A 1 191 ? 81.675 -7.108 -72.469 1.00 62.91 191 GLY A O 1
ATOM 1529 N N . LEU A 1 192 ? 80.925 -6.756 -74.576 1.00 62.50 192 LEU A N 1
ATOM 1530 C CA . LEU A 1 192 ? 80.641 -8.163 -74.860 1.00 62.50 192 LEU A CA 1
ATOM 1531 C C . LEU A 1 192 ? 81.822 -9.029 -74.417 1.00 62.50 192 LEU A C 1
ATOM 1533 O O . LEU A 1 192 ? 82.953 -8.800 -74.848 1.00 62.50 192 LEU A O 1
ATOM 1537 N N . SER A 1 193 ? 81.560 -10.004 -73.545 1.00 60.72 193 SER A N 1
ATOM 1538 C CA . SER A 1 193 ? 82.616 -10.907 -73.112 1.00 60.72 193 SER A CA 1
ATOM 1539 C C . SER A 1 193 ? 83.124 -11.701 -74.325 1.00 60.72 193 SER A C 1
ATOM 1541 O O . SER A 1 193 ? 82.327 -12.040 -75.211 1.00 60.72 193 SER A O 1
ATOM 1543 N N . PRO A 1 194 ? 84.423 -12.039 -74.377 1.00 63.12 194 PRO A N 1
ATOM 1544 C CA . PRO A 1 194 ? 84.993 -12.843 -75.460 1.00 63.12 194 PRO A CA 1
ATOM 1545 C C . PRO A 1 194 ? 84.232 -14.157 -75.707 1.00 63.12 194 PRO A C 1
ATOM 1547 O O . PRO A 1 194 ? 84.110 -14.602 -76.845 1.00 63.12 194 PRO A O 1
ATOM 1550 N N . TRP A 1 195 ? 83.631 -14.728 -74.658 1.00 58.19 195 TRP A N 1
ATOM 1551 C CA . TRP A 1 195 ? 82.798 -15.929 -74.736 1.00 58.19 195 TRP A CA 1
ATOM 1552 C C . TRP A 1 195 ? 81.490 -15.722 -75.515 1.00 58.19 195 TRP A C 1
ATOM 1554 O O . TRP A 1 195 ? 81.087 -16.603 -76.269 1.00 58.19 195 TRP A O 1
ATOM 1564 N N . ILE A 1 196 ? 80.850 -14.551 -75.406 1.00 64.69 196 ILE A N 1
ATOM 1565 C CA . ILE A 1 196 ? 79.618 -14.236 -76.155 1.00 64.69 196 ILE A CA 1
ATOM 1566 C C . ILE A 1 196 ? 79.926 -14.007 -77.645 1.00 64.69 196 ILE A C 1
ATOM 1568 O O . ILE A 1 196 ? 79.117 -14.354 -78.507 1.00 64.69 196 ILE A O 1
ATOM 1572 N N . LEU A 1 197 ? 81.099 -13.450 -77.964 1.00 65.00 197 LEU A N 1
ATOM 1573 C CA . LEU A 1 197 ? 81.570 -13.298 -79.345 1.00 65.00 197 LEU A CA 1
ATOM 1574 C C . LEU A 1 197 ? 81.894 -14.654 -79.986 1.00 65.00 197 LEU A C 1
ATOM 1576 O O . LEU A 1 197 ? 81.459 -14.908 -81.109 1.00 65.00 197 LEU A O 1
ATOM 1580 N N . ALA A 1 198 ? 82.568 -15.544 -79.254 1.00 68.25 198 ALA A N 1
ATOM 1581 C CA . ALA A 1 198 ? 82.898 -16.884 -79.733 1.00 68.25 198 ALA A CA 1
ATOM 1582 C C . ALA A 1 198 ? 81.646 -17.728 -80.044 1.00 68.25 198 ALA A C 1
ATOM 1584 O O . ALA A 1 198 ? 81.603 -18.423 -81.060 1.00 68.25 198 ALA A O 1
ATOM 1585 N N . GLU A 1 199 ? 80.599 -17.633 -79.219 1.00 64.12 199 GLU A N 1
ATOM 1586 C CA . GLU A 1 199 ? 79.347 -18.369 -79.443 1.00 64.12 199 GLU A CA 1
ATOM 1587 C C . GLU A 1 199 ? 78.587 -17.855 -80.679 1.00 64.12 199 GLU A C 1
ATOM 1589 O O . GLU A 1 199 ? 78.058 -18.636 -81.469 1.00 64.12 199 GLU A O 1
ATOM 1594 N N . ARG A 1 200 ? 78.593 -16.535 -80.911 1.00 62.22 200 ARG A N 1
ATOM 1595 C CA . ARG A 1 200 ? 77.991 -15.932 -82.113 1.00 62.22 200 ARG A CA 1
ATOM 1596 C C . ARG A 1 200 ? 78.726 -16.320 -83.393 1.00 62.22 200 ARG A C 1
ATOM 1598 O O . ARG A 1 200 ? 78.080 -16.553 -84.409 1.00 62.22 200 ARG A O 1
ATOM 1605 N N . GLN A 1 201 ? 80.051 -16.435 -83.338 1.00 63.09 201 GLN A N 1
ATOM 1606 C CA . GLN A 1 201 ? 80.862 -16.871 -84.475 1.00 63.09 201 GLN A CA 1
ATOM 1607 C C . GLN A 1 201 ? 80.626 -18.357 -84.798 1.00 63.09 201 GLN A C 1
ATOM 1609 O O . GLN A 1 201 ? 80.514 -18.725 -85.964 1.00 63.09 201 GLN A O 1
ATOM 1614 N N . LYS A 1 202 ? 80.440 -19.202 -83.772 1.00 63.25 202 LYS A N 1
ATOM 1615 C CA . LYS A 1 202 ? 80.022 -20.603 -83.949 1.00 63.25 202 LYS A CA 1
ATOM 1616 C C . LYS A 1 202 ? 78.620 -20.735 -84.546 1.00 63.25 202 LYS A C 1
ATOM 1618 O O . LYS A 1 202 ? 78.403 -21.618 -85.369 1.00 63.25 202 LYS A O 1
ATOM 1623 N N . LEU A 1 203 ? 77.677 -19.880 -84.149 1.00 60.28 203 LEU A N 1
ATOM 1624 C CA . LEU A 1 203 ? 76.319 -19.869 -84.703 1.00 60.28 203 LEU A CA 1
ATOM 1625 C C . LEU A 1 203 ? 76.286 -19.397 -86.163 1.00 60.28 203 LEU A C 1
ATOM 1627 O O . LEU A 1 203 ? 75.562 -19.988 -86.957 1.00 60.28 203 LEU A O 1
ATOM 1631 N N . ALA A 1 204 ? 77.105 -18.408 -86.535 1.00 59.25 204 ALA A N 1
ATOM 1632 C CA . ALA A 1 204 ? 77.259 -17.985 -87.930 1.00 59.25 204 ALA A CA 1
ATOM 1633 C C . ALA A 1 204 ? 77.839 -19.113 -88.806 1.00 59.25 204 ALA A C 1
ATOM 1635 O O . ALA A 1 204 ? 77.274 -19.436 -89.845 1.00 59.25 204 ALA A O 1
ATOM 1636 N N . MET A 1 205 ? 78.880 -19.798 -88.322 1.00 57.66 205 MET A N 1
ATOM 1637 C CA . MET A 1 205 ? 79.488 -20.942 -89.020 1.00 57.66 205 MET A CA 1
ATOM 1638 C C . MET A 1 205 ? 78.556 -22.167 -89.098 1.00 57.66 205 MET A C 1
ATOM 1640 O O . MET A 1 205 ? 78.632 -22.943 -90.045 1.00 57.66 205 MET A O 1
ATOM 1644 N N . ARG A 1 206 ? 77.650 -22.359 -88.124 1.00 56.84 206 ARG A N 1
ATOM 1645 C CA . ARG A 1 206 ? 76.611 -23.409 -88.179 1.00 56.84 206 ARG A CA 1
ATOM 1646 C C . ARG A 1 206 ? 75.437 -23.058 -89.096 1.00 56.84 206 ARG A C 1
ATOM 1648 O O . ARG A 1 206 ? 74.798 -23.973 -89.604 1.00 56.84 206 ARG A O 1
ATOM 1655 N N . GLY A 1 207 ? 75.158 -21.772 -89.309 1.00 54.22 207 GLY A N 1
ATOM 1656 C CA . GLY A 1 207 ? 74.138 -21.310 -90.254 1.00 54.22 207 GLY A CA 1
ATOM 1657 C C . GLY A 1 207 ? 74.528 -21.523 -91.719 1.00 54.22 207 GLY A C 1
ATOM 1658 O O . GLY A 1 207 ? 73.655 -21.765 -92.544 1.00 54.22 207 GLY A O 1
ATOM 1659 N N . GLU A 1 208 ? 75.826 -21.507 -92.034 1.00 50.16 208 GLU A N 1
ATOM 1660 C CA . GLU A 1 208 ? 76.330 -21.771 -93.392 1.00 50.16 208 GLU A CA 1
ATOM 1661 C C . GLU A 1 208 ? 76.413 -23.271 -93.731 1.00 50.16 208 GLU A C 1
ATOM 1663 O O . GLU A 1 208 ? 76.324 -23.643 -94.901 1.00 50.16 208 GLU A O 1
ATOM 1668 N N . TYR A 1 209 ? 76.495 -24.155 -92.730 1.00 48.62 209 TYR A N 1
ATOM 1669 C CA . TYR A 1 209 ? 76.532 -25.604 -92.971 1.00 48.62 209 TYR A CA 1
ATOM 1670 C C . TYR A 1 209 ? 75.168 -26.165 -93.413 1.00 48.62 209 TYR A C 1
ATOM 1672 O O . TYR A 1 209 ? 75.117 -26.968 -94.333 1.00 48.62 209 TYR A O 1
ATOM 1680 N N . LEU A 1 210 ? 74.054 -25.670 -92.858 1.00 49.03 210 LEU A N 1
ATOM 1681 C CA . LEU A 1 210 ? 72.695 -26.124 -93.218 1.00 49.03 210 LEU A CA 1
ATOM 1682 C C . LEU A 1 210 ? 72.164 -25.556 -94.548 1.00 49.03 210 LEU A C 1
ATOM 1684 O O . LEU A 1 210 ? 71.072 -25.918 -94.980 1.00 49.03 210 LEU A O 1
ATOM 1688 N N . ALA A 1 211 ? 72.918 -24.666 -95.197 1.00 50.25 211 ALA A N 1
ATOM 1689 C CA . ALA A 1 211 ? 72.622 -24.183 -96.544 1.00 50.25 211 ALA A CA 1
ATOM 1690 C C . ALA A 1 211 ? 73.417 -24.932 -97.633 1.00 50.25 211 ALA A C 1
ATOM 1692 O O . ALA A 1 211 ? 73.273 -24.598 -98.809 1.00 50.25 211 ALA A O 1
ATOM 1693 N N . SER A 1 212 ? 74.247 -25.925 -97.274 1.00 47.53 212 SER A N 1
ATOM 1694 C CA . SER A 1 212 ? 75.052 -26.659 -98.260 1.00 47.53 212 SER A CA 1
ATOM 1695 C C . SER A 1 212 ? 75.162 -28.182 -98.106 1.00 47.53 212 SER A C 1
ATOM 1697 O O . SER A 1 212 ? 75.692 -28.762 -99.047 1.00 47.53 212 SER A O 1
ATOM 1699 N N . LEU A 1 213 ? 74.648 -28.840 -97.049 1.00 33.69 213 LEU A N 1
ATOM 1700 C CA . LEU A 1 213 ? 74.412 -30.304 -96.918 1.00 33.69 213 LEU A CA 1
ATOM 1701 C C . LEU A 1 213 ? 73.798 -30.634 -95.539 1.00 33.69 213 LEU A C 1
ATOM 1703 O O . LEU A 1 213 ? 73.483 -31.824 -95.310 1.00 33.69 213 LEU A O 1
#

Foldseek 3Di:
DVLLVVLCVVCVVVVNNVCSVQLVVQLVVLCVLLQNADCDPPVVNQSSVQSVCCSVVVHRLPDHDPVVLCSLLQLVHDHNGDHHPVVSCSRPNPDHRDHDHNCVPDDDCLVVPDPVLCVLDDDPVLSVVCVVPVVVSSVVSVVVVVVVVVVVVVVVVVVVVVVVVVVVVVVVVVVVVVPPPVPPPPPPPPDDDPVNVVVVVVVVVVVVVVVPD

pLDDT: mean 87.16, std 15.66, range [33.69, 98.25]

Mean predicted aligned error: 12.82 Å

Radius of gyration: 46.54 Å; Cα contacts (8 Å, |Δi|>4): 140; chains: 1; bounding box: 110×49×121 Å

Solvent-accessible surface area (backbone atoms only — not comparable to full-atom values): 12425 Å² total; per-residue (Å²): 108,73,66,56,57,52,52,51,50,56,25,50,78,67,75,41,54,90,47,50,65,60,27,63,64,34,28,62,53,47,28,50,43,58,4,54,57,69,79,43,92,70,53,33,54,47,32,47,51,46,18,46,40,20,54,76,68,72,39,75,71,74,60,73,58,66,68,50,43,38,41,70,37,15,61,76,41,85,54,83,37,76,53,36,67,69,58,47,39,69,67,55,51,89,64,80,52,57,86,62,64,49,70,78,78,57,75,87,58,78,86,68,57,55,69,87,58,53,75,66,49,88,50,75,65,46,57,54,42,32,73,78,35,52,71,64,34,52,55,49,43,54,51,53,54,50,53,49,54,50,53,53,51,49,58,51,48,53,54,51,51,53,54,49,52,54,51,50,52,51,53,52,51,57,60,56,60,75,64,69,71,80,79,71,78,80,72,74,82,69,71,83,51,72,67,62,53,53,52,51,54,52,50,54,59,53,58,58,47,76,75,76,114

Nearest PDB structures (foldseek):
  5ks8-assembly1_C  TM=9.370E-01  e=1.969E-13  Methylobacillus flagellatus KT
  5ks8-assembly1_D  TM=9.095E-01  e=6.798E-13  Methylobacillus flagellatus KT
  2nx9-assembly1_A  TM=9.116E-01  e=8.553E-12  Vibrio cholerae
  1rqb-assembly1_A  TM=8.799E-01  e=8.674E-11  Propionibacterium freudenreichii subsp. shermanii
  1u5j-assembly1_A-2  TM=8.527E-01  e=8.219E-11  Propionibacterium freudenreichii subsp. shermanii

Sequence (213 aa):
GGMFSNLISQLKEQNALHRLKEVLEEVPRVRKELGYPPLVTPTSQLVGSQAVFNVLSGKRYSIVPKEVKDYVKGFYGRPPAPIDEKIKKLIIGDEEPITCRPADLLEPFLDKIPEEVKRYFRQEEDALTYALFPTAALEFFKKREKKEKEMKLEAKREKLVEVAVVSAALALQLSSEGKVRAVMPIRRRAGLSPWILAERQKLAMRGEYLASL

Secondary structure (DSSP, 8-state):
-HHHHHHHHHHHHTT-GGGHHHHHHHHHHHHHHTT---SSTTHHHHHHHHHHHHHHHSSTTSS--HHHHHHHTTTT---SSPPPHHHHHHHHTTPPPP-S-GGGGPPP-GGGS-HHHHTT-SSHHHHHHHHH-HHHHHHHHHHHHHHHHHHHHHHHHHHHHHHHHHHHHHHHHHHHHTT--------------HHHHHHHHHHHHHHHHTTT-